Protein AF-A0A177CCZ7-F1 (afdb_monomer)

pLDDT: mean 74.18, std 16.53, range [30.48, 95.88]

Radius of gyration: 24.03 Å; Cα contacts (8 Å, |Δi|>4): 184; chains: 1; bounding box: 78×67×52 Å

Solvent-accessible surface area (backbone atoms only — not comparable to full-atom values): 12679 Å² total; per-residue (Å²): 135,91,79,84,82,78,83,80,80,79,78,76,79,78,80,75,78,74,76,76,76,77,72,84,75,78,71,94,62,56,56,65,58,51,26,52,54,52,40,55,50,50,57,51,44,33,72,73,88,42,62,58,89,33,55,45,74,49,54,99,88,27,51,64,73,86,43,41,53,66,69,59,53,76,76,48,54,72,68,55,50,56,32,62,24,40,42,56,35,56,58,80,53,92,86,62,43,59,81,47,94,98,37,66,69,73,40,59,67,40,62,74,65,70,72,44,78,29,66,50,82,40,87,75,31,55,67,45,72,52,79,84,53,75,88,68,91,68,87,71,52,69,67,63,61,67,68,54,86,60,59,71,81,42,61,62,51,53,42,40,54,52,49,49,38,40,77,31,28,46,80,77,68,48,42,56,75,61,37,44,48,56,50,49,57,56,46,67,77,39,54,90,78,30,59,68,82,56,63,46,89,128

Secondary structure (DSSP, 8-state):
---------------------------SS-HHHHHHHHHHHHHHHTTTTS-GGGEEPPPTT-S-GGGS-HHHHTTS-HHHHHHHHT--EE---TT--EEETTEE---TT-HHHHHS--EE--TTB--EE-TT-----SPPPHHHHHT--SPS--HHHHHHHHHHHHHTTTTTS--HHHHHHHHHHHHHTTTTTS--PPBP--

Structure (mmCIF, N/CA/C/O backbone):
data_AF-A0A177CCZ7-F1
#
_entry.id   AF-A0A177CCZ7-F1
#
loop_
_atom_site.group_PDB
_atom_site.id
_atom_site.type_symbol
_atom_site.label_atom_id
_atom_site.label_alt_id
_atom_site.label_comp_id
_atom_site.label_asym_id
_atom_site.label_entity_id
_atom_site.label_seq_id
_atom_site.pdbx_PDB_ins_code
_atom_site.Cartn_x
_atom_site.Cartn_y
_atom_site.Cartn_z
_atom_site.occupancy
_atom_site.B_iso_or_equiv
_atom_site.auth_seq_id
_atom_site.auth_comp_id
_atom_site.auth_asym_id
_atom_site.auth_atom_id
_atom_site.pdbx_PDB_model_num
ATOM 1 N N . MET A 1 1 ? 54.748 50.731 -14.294 1.00 35.12 1 MET A N 1
ATOM 2 C CA . MET A 1 1 ? 54.438 49.513 -15.066 1.00 35.12 1 MET A CA 1
ATOM 3 C C . MET A 1 1 ? 53.662 48.612 -14.141 1.00 35.12 1 MET A C 1
ATOM 5 O O . MET A 1 1 ? 54.133 48.300 -13.059 1.00 35.12 1 MET A O 1
ATOM 9 N N . THR A 1 2 ? 52.420 48.396 -14.532 1.00 37.34 2 THR A N 1
ATOM 10 C CA . THR A 1 2 ? 51.349 47.669 -13.861 1.00 37.34 2 THR A CA 1
ATOM 11 C C . THR A 1 2 ? 51.688 46.193 -13.712 1.00 37.34 2 THR A C 1
ATOM 13 O O . THR A 1 2 ? 51.996 45.564 -14.717 1.00 37.34 2 THR A O 1
ATOM 16 N N . ASN A 1 3 ? 51.554 45.650 -12.506 1.00 30.48 3 ASN A N 1
ATOM 17 C CA . ASN A 1 3 ? 51.150 44.263 -12.318 1.00 30.48 3 ASN A CA 1
ATOM 18 C C . ASN A 1 3 ? 50.092 44.248 -11.215 1.00 30.48 3 ASN A C 1
ATOM 20 O O . ASN A 1 3 ? 50.334 44.676 -10.092 1.00 30.48 3 ASN A O 1
ATOM 24 N N . SER A 1 4 ? 48.895 43.870 -11.646 1.00 40.25 4 SER A N 1
ATOM 25 C CA . SER A 1 4 ? 47.686 43.652 -10.869 1.00 40.25 4 SER A CA 1
ATOM 26 C C . SER A 1 4 ? 47.835 42.312 -10.158 1.00 40.25 4 SER A C 1
ATOM 28 O O . SER A 1 4 ? 47.769 41.279 -10.820 1.00 40.25 4 SER A O 1
ATOM 30 N N . GLU A 1 5 ? 48.061 42.319 -8.848 1.00 42.50 5 GLU A N 1
ATOM 31 C CA . GLU A 1 5 ? 47.880 41.130 -8.015 1.00 42.50 5 GLU A CA 1
ATOM 32 C C . GLU A 1 5 ? 46.378 40.980 -7.757 1.00 42.50 5 GLU A C 1
ATOM 34 O O . GLU A 1 5 ? 45.732 41.867 -7.203 1.00 42.50 5 GLU A O 1
ATOM 39 N N . LEU A 1 6 ? 45.817 39.897 -8.291 1.00 40.34 6 LEU A N 1
ATOM 40 C CA . LEU A 1 6 ? 44.449 39.463 -8.056 1.00 40.34 6 LEU A CA 1
ATOM 41 C C . LEU A 1 6 ? 44.380 38.914 -6.627 1.00 40.34 6 LEU A C 1
ATOM 43 O O . LEU A 1 6 ? 45.081 37.957 -6.306 1.00 40.34 6 LEU A O 1
ATOM 47 N N . GLU A 1 7 ? 43.564 39.539 -5.783 1.00 41.31 7 GLU A N 1
ATOM 48 C CA . GLU A 1 7 ? 43.145 38.975 -4.502 1.00 41.31 7 GLU A CA 1
ATOM 49 C C . GLU A 1 7 ? 42.305 37.720 -4.783 1.00 41.31 7 GLU A C 1
ATOM 51 O O . GLU A 1 7 ? 41.206 37.800 -5.333 1.00 41.31 7 GLU A O 1
ATOM 56 N N . GLU A 1 8 ? 42.842 36.547 -4.446 1.00 42.25 8 GLU A N 1
ATOM 57 C CA . GLU A 1 8 ? 42.061 35.317 -4.338 1.00 42.25 8 GLU A CA 1
ATOM 58 C C . GLU A 1 8 ? 41.303 35.364 -3.006 1.00 42.25 8 GLU A C 1
ATOM 60 O O . GLU A 1 8 ? 41.837 35.038 -1.945 1.00 42.25 8 GLU A O 1
ATOM 65 N N . ASP A 1 9 ? 40.057 35.836 -3.070 1.00 40.69 9 ASP A N 1
ATOM 66 C CA . ASP A 1 9 ? 39.077 35.750 -1.991 1.00 40.69 9 ASP A CA 1
ATOM 67 C C . ASP A 1 9 ? 38.717 34.278 -1.769 1.00 40.69 9 ASP A C 1
ATOM 69 O O . ASP A 1 9 ? 37.881 33.682 -2.455 1.00 40.69 9 ASP A O 1
ATOM 73 N N . GLN A 1 10 ? 39.435 33.649 -0.845 1.00 36.16 10 GLN A N 1
ATOM 74 C CA . GLN A 1 10 ? 39.182 32.287 -0.415 1.00 36.16 10 GLN A CA 1
ATOM 75 C C . GLN A 1 10 ? 38.006 32.317 0.564 1.00 36.16 10 GLN A C 1
ATOM 77 O O . GLN A 1 10 ? 38.180 32.270 1.782 1.00 36.16 10 GLN A O 1
ATOM 82 N N . GLY A 1 11 ? 36.802 32.443 -0.001 1.00 35.41 11 GLY A N 1
ATOM 83 C CA . GLY A 1 11 ? 35.534 32.321 0.704 1.00 35.41 11 GLY A CA 1
ATOM 84 C C . GLY A 1 11 ? 35.456 30.970 1.406 1.00 35.41 11 GLY A C 1
ATOM 85 O O . GLY A 1 11 ? 35.165 29.941 0.797 1.00 35.41 11 GLY A O 1
ATOM 86 N N . ARG A 1 12 ? 35.775 30.981 2.698 1.00 40.53 12 ARG A N 1
ATOM 87 C CA . ARG A 1 12 ? 35.540 29.898 3.6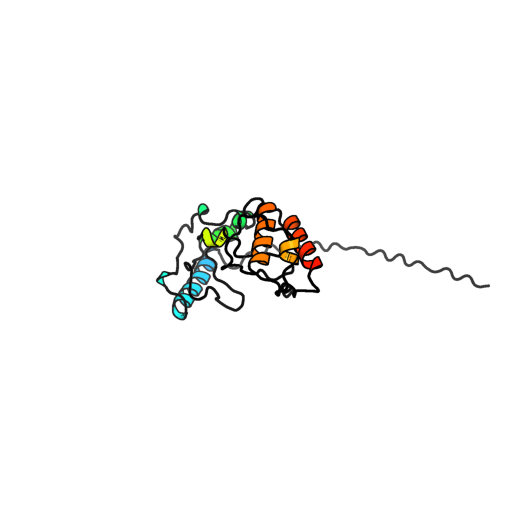42 1.00 40.53 12 ARG A CA 1
ATOM 88 C C . ARG A 1 12 ? 34.032 29.821 3.852 1.00 40.53 12 ARG A C 1
ATOM 90 O O . ARG A 1 12 ? 33.478 30.610 4.607 1.00 40.53 12 ARG A O 1
ATOM 97 N N . TYR A 1 13 ? 33.374 28.930 3.120 1.00 38.16 13 TYR A N 1
ATOM 98 C CA . TYR A 1 13 ? 32.014 28.522 3.442 1.00 38.16 13 TYR A CA 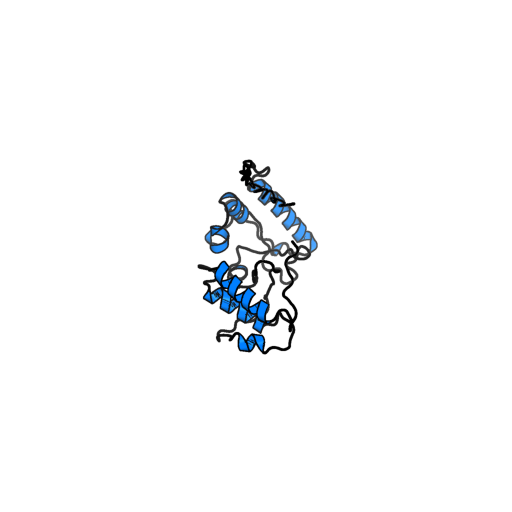1
ATOM 99 C C . TYR A 1 13 ? 32.105 27.748 4.757 1.00 38.16 13 TYR A C 1
ATOM 101 O O . TYR A 1 13 ? 32.528 26.595 4.781 1.00 38.16 13 TYR A O 1
ATOM 109 N N . ASP A 1 14 ? 31.838 28.439 5.862 1.00 41.53 14 ASP A N 1
ATOM 110 C CA . ASP A 1 14 ? 31.517 27.786 7.121 1.00 41.53 14 ASP A CA 1
ATOM 111 C C . ASP A 1 14 ? 30.157 27.099 6.888 1.00 41.53 14 ASP A C 1
ATOM 113 O O . ASP A 1 14 ? 29.112 27.745 6.862 1.00 41.53 14 ASP A O 1
ATOM 117 N N . GLU A 1 15 ? 30.196 25.798 6.583 1.00 45.59 15 GLU A N 1
ATOM 118 C CA . GLU A 1 15 ? 29.041 24.903 6.660 1.00 45.59 15 GLU A CA 1
ATOM 119 C C . GLU A 1 15 ? 28.670 24.800 8.142 1.00 45.59 15 GLU A C 1
ATOM 121 O O . GLU A 1 15 ? 29.160 23.942 8.876 1.00 45.59 15 GLU A O 1
ATOM 126 N N . GLU A 1 16 ? 27.869 25.753 8.613 1.00 46.38 16 GLU A N 1
ATOM 127 C CA . GLU A 1 16 ? 27.084 25.570 9.825 1.00 46.38 16 GLU A CA 1
ATOM 128 C C . GLU A 1 16 ? 26.073 24.461 9.504 1.00 46.38 16 GLU A C 1
ATOM 130 O O . GLU A 1 16 ? 25.028 24.700 8.904 1.00 46.38 16 GLU A O 1
ATOM 135 N N . GLU A 1 17 ? 26.443 23.215 9.821 1.00 51.16 17 GLU A N 1
ATOM 136 C CA . GLU A 1 17 ? 25.485 22.134 10.032 1.00 51.16 17 GLU A CA 1
ATOM 137 C C . GLU A 1 17 ? 24.556 22.609 11.157 1.00 51.16 17 GLU A C 1
ATOM 139 O O . GLU A 1 17 ? 24.863 22.481 12.342 1.00 51.16 17 GLU A O 1
ATOM 144 N N . GLU A 1 18 ? 23.451 23.253 10.777 1.00 50.28 18 GLU A N 1
ATOM 145 C CA . GLU A 1 18 ? 22.303 23.436 11.651 1.00 50.28 18 GLU A CA 1
ATOM 146 C C . GLU A 1 18 ? 21.839 22.026 12.030 1.00 50.28 18 GLU A C 1
ATOM 148 O O . GLU A 1 18 ? 21.173 21.337 11.259 1.00 50.28 18 GLU A O 1
ATOM 153 N N . GLU A 1 19 ? 22.274 21.554 13.200 1.00 53.28 19 GLU A N 1
ATOM 154 C CA . GLU A 1 19 ? 21.653 20.424 13.877 1.00 53.28 19 GLU A CA 1
ATOM 155 C C . GLU A 1 19 ? 20.185 20.817 14.085 1.00 53.28 19 GLU A C 1
ATOM 157 O O . GLU A 1 19 ? 19.856 21.558 15.012 1.00 53.28 19 GLU A O 1
ATOM 162 N N . GLU A 1 20 ? 19.308 20.396 13.168 1.00 54.25 20 GLU A N 1
ATOM 163 C CA . GLU A 1 20 ? 17.864 20.485 13.345 1.00 54.25 20 GLU A CA 1
ATOM 164 C C . GLU A 1 20 ? 17.537 19.729 14.638 1.00 54.25 20 GLU A C 1
ATOM 166 O O . GLU A 1 20 ? 17.523 18.496 14.673 1.00 54.25 20 GLU A O 1
ATOM 171 N N . GLU A 1 21 ? 17.349 20.466 15.736 1.00 53.31 21 GLU A N 1
ATOM 172 C CA . GLU A 1 21 ? 16.805 19.925 16.973 1.00 53.31 21 GLU A CA 1
ATOM 173 C C . GLU A 1 21 ? 15.443 19.314 16.617 1.00 53.31 21 GLU A C 1
ATOM 175 O O . GLU A 1 21 ? 14.464 20.033 16.415 1.00 53.31 21 GLU A O 1
ATOM 180 N N . GLU A 1 22 ? 15.386 17.984 16.478 1.00 57.22 22 GLU A N 1
ATOM 181 C CA . GLU A 1 22 ? 14.136 17.238 16.347 1.00 57.22 22 GLU A CA 1
ATOM 182 C C . GLU A 1 22 ? 13.305 17.516 17.608 1.00 57.22 22 GLU A C 1
ATOM 184 O O . GLU A 1 22 ? 13.452 16.842 18.631 1.00 57.22 22 GLU A O 1
ATOM 189 N N . GLU A 1 23 ? 12.461 18.552 17.566 1.00 59.03 23 GLU A N 1
ATOM 190 C CA . GLU A 1 23 ? 11.499 18.831 18.624 1.00 59.03 23 GLU A CA 1
ATOM 191 C C . GLU A 1 23 ? 10.693 17.550 18.867 1.00 59.03 23 GLU A C 1
ATOM 193 O O . GLU A 1 23 ? 10.023 17.032 17.969 1.00 59.03 23 GLU A O 1
ATOM 198 N N . GLU A 1 24 ? 10.785 17.012 20.085 1.00 57.00 24 GLU A N 1
ATOM 199 C CA . GLU A 1 24 ? 10.127 15.773 20.491 1.00 57.00 24 GLU A CA 1
ATOM 200 C C . GLU A 1 24 ? 8.600 15.993 20.487 1.00 57.00 24 GLU A C 1
ATOM 202 O O . GLU A 1 24 ? 7.985 16.365 21.487 1.00 57.00 24 GLU A O 1
ATOM 207 N N . TYR A 1 25 ? 7.978 15.843 19.313 1.00 67.88 25 TYR A N 1
ATOM 208 C CA . TYR A 1 25 ? 6.563 16.124 19.100 1.00 67.88 25 TYR A CA 1
ATOM 209 C C . TYR A 1 25 ? 5.703 15.075 19.806 1.00 67.88 25 TYR A C 1
ATOM 211 O O . TYR A 1 25 ? 5.546 13.940 19.340 1.00 67.88 25 TYR A O 1
ATOM 219 N N . GLU A 1 26 ? 5.102 15.459 20.931 1.00 74.44 26 GLU A N 1
ATOM 220 C CA . GLU A 1 26 ? 4.123 14.623 21.614 1.00 74.44 26 GLU A CA 1
ATOM 221 C C . GLU A 1 26 ? 2.812 14.600 20.800 1.00 74.44 26 GLU A C 1
ATOM 223 O O . GLU A 1 26 ? 2.173 15.643 20.614 1.00 74.44 26 GLU A O 1
ATOM 228 N N . PRO A 1 27 ? 2.367 13.440 20.276 1.00 80.19 27 PRO A N 1
ATOM 229 C CA . PRO A 1 27 ? 1.262 13.441 19.326 1.00 80.19 27 PRO A CA 1
ATOM 230 C C . PRO A 1 27 ? -0.063 13.741 20.025 1.00 80.19 27 PRO A C 1
ATOM 232 O O . PRO A 1 27 ? -0.428 13.055 20.981 1.00 80.19 27 PRO A O 1
ATOM 235 N N . SER A 1 28 ? -0.826 14.696 19.489 1.00 89.00 28 SER A N 1
ATOM 236 C CA . SER A 1 28 ? -2.057 15.219 20.106 1.00 89.00 28 SER A CA 1
ATOM 237 C C . SER A 1 28 ? -3.194 14.205 20.277 1.00 89.00 28 SER A C 1
ATOM 239 O O . SER A 1 28 ? -4.133 14.473 21.019 1.00 89.00 28 SER A O 1
ATOM 241 N N . TYR A 1 29 ? -3.125 13.059 19.594 1.00 90.12 29 TYR A N 1
ATOM 242 C CA . TYR A 1 29 ? -4.137 12.006 19.654 1.00 90.12 29 TYR A CA 1
ATOM 243 C C . TYR A 1 29 ? -3.521 10.675 20.048 1.00 90.12 29 TYR A C 1
ATOM 245 O O . TYR A 1 29 ? -2.532 10.234 19.453 1.00 90.12 29 TYR A O 1
ATOM 253 N N . SER A 1 30 ? -4.146 9.983 20.994 1.00 93.38 30 SER A N 1
ATOM 254 C CA . SER A 1 30 ? -3.842 8.586 21.293 1.00 93.38 30 SER A CA 1
ATOM 255 C C . SER A 1 30 ? -4.188 7.674 20.111 1.00 93.38 30 SER A C 1
ATOM 257 O O . SER A 1 30 ? -4.993 8.006 19.242 1.00 93.38 30 SER A O 1
ATOM 259 N N . VAL A 1 31 ? -3.602 6.474 20.091 1.00 93.94 31 VAL A N 1
ATOM 260 C CA . VAL A 1 31 ? -3.918 5.460 19.070 1.00 93.94 31 VAL A CA 1
ATOM 261 C C . VAL A 1 31 ? -5.412 5.128 19.048 1.00 93.94 31 VAL A C 1
ATOM 263 O O . VAL A 1 31 ? -6.000 4.987 17.980 1.00 93.94 31 VAL A O 1
ATOM 266 N N . LYS A 1 32 ? -6.031 5.052 20.229 1.00 93.38 32 LYS A N 1
ATOM 267 C CA . LYS A 1 32 ? -7.455 4.764 20.368 1.00 93.38 32 LYS A CA 1
ATOM 268 C C . LYS A 1 32 ? -8.320 5.868 19.758 1.00 93.38 32 LYS A C 1
ATOM 270 O O . LYS A 1 32 ? -9.231 5.561 19.001 1.00 93.38 32 LYS A O 1
ATOM 275 N N . GLU A 1 33 ? -8.018 7.132 20.052 1.00 95.06 33 GLU A N 1
ATOM 276 C CA . GLU A 1 33 ? -8.760 8.267 19.486 1.00 95.06 33 GLU A CA 1
ATOM 277 C C . GLU A 1 33 ? -8.631 8.307 17.961 1.00 95.06 33 GLU A C 1
ATOM 279 O O . GLU A 1 33 ? -9.627 8.484 17.266 1.00 95.06 33 GLU A O 1
ATOM 284 N N . LEU A 1 34 ? -7.430 8.067 17.424 1.00 95.12 34 LEU A N 1
ATOM 285 C CA . LEU A 1 34 ? -7.224 7.976 15.976 1.00 95.12 34 LEU A CA 1
ATOM 286 C C . LEU A 1 34 ? -8.041 6.836 15.353 1.00 95.12 34 LEU A C 1
ATOM 288 O O . LEU A 1 34 ? -8.692 7.041 14.330 1.00 95.12 34 LEU A O 1
ATOM 292 N N . ALA A 1 35 ? -8.043 5.655 15.973 1.00 94.69 35 ALA A N 1
ATOM 293 C CA . ALA A 1 35 ? -8.830 4.516 15.511 1.00 94.69 35 ALA A CA 1
ATOM 294 C C . ALA A 1 35 ? -10.339 4.817 15.514 1.00 94.69 35 ALA A C 1
ATOM 296 O O . ALA A 1 35 ? -11.032 4.491 14.551 1.00 94.69 35 ALA A O 1
ATOM 297 N N . GLU A 1 36 ? -10.847 5.483 16.553 1.00 95.44 36 GLU A N 1
ATOM 298 C CA . GLU A 1 36 ? -12.251 5.900 16.649 1.00 95.44 36 GLU A CA 1
ATOM 299 C C . GLU A 1 36 ? -12.620 6.922 15.564 1.00 95.44 36 GLU A C 1
ATOM 301 O O . GLU A 1 36 ? -13.633 6.749 14.884 1.00 95.44 36 GLU A O 1
ATOM 306 N N . ILE A 1 37 ? -11.771 7.931 15.337 1.00 95.88 37 ILE A N 1
ATOM 307 C CA . ILE A 1 37 ? -11.964 8.943 14.286 1.00 95.88 37 ILE A CA 1
ATOM 308 C C . ILE A 1 37 ? -12.030 8.282 12.904 1.00 95.88 37 ILE A C 1
ATOM 310 O O . ILE A 1 37 ? -12.951 8.549 12.126 1.00 95.88 37 ILE A O 1
ATOM 314 N N . VAL A 1 38 ? -11.076 7.399 12.592 1.00 93.88 38 VAL A N 1
ATOM 315 C CA . VAL A 1 38 ? -11.045 6.703 11.297 1.00 93.88 38 VAL A CA 1
ATOM 316 C C . VAL A 1 38 ? -12.242 5.762 11.155 1.00 93.88 38 VAL A C 1
ATOM 318 O O . VAL A 1 38 ? -12.850 5.698 10.087 1.00 93.88 38 VAL A O 1
ATOM 321 N N . LEU A 1 39 ? -12.646 5.078 12.226 1.00 94.56 39 LEU A N 1
ATOM 322 C CA . LEU A 1 39 ? -13.825 4.217 12.216 1.00 94.56 39 LEU A CA 1
ATOM 323 C C . LEU A 1 39 ? -15.116 4.984 11.955 1.00 94.56 39 LEU A C 1
ATOM 325 O O . LEU A 1 39 ? -15.953 4.517 11.179 1.00 94.56 39 LEU A O 1
ATOM 329 N N . ASP A 1 40 ? -15.295 6.149 12.562 1.00 95.75 40 ASP A N 1
ATOM 330 C CA . ASP A 1 40 ? -16.474 6.969 12.310 1.00 95.75 40 ASP A CA 1
ATOM 331 C C . ASP A 1 40 ? -16.499 7.500 10.873 1.00 95.75 40 ASP A C 1
ATOM 333 O O . ASP A 1 40 ? -17.556 7.490 10.234 1.00 95.75 40 ASP A O 1
ATOM 337 N N . PHE A 1 41 ? -15.336 7.831 10.308 1.00 92.81 41 PHE A N 1
ATOM 338 C CA . PHE A 1 41 ? -15.218 8.149 8.888 1.00 92.81 41 PHE A CA 1
ATOM 339 C C . PHE A 1 41 ? -15.592 6.960 7.986 1.00 92.81 41 PHE A C 1
ATOM 341 O O . PHE A 1 41 ? -16.390 7.115 7.064 1.00 92.81 41 PHE A O 1
ATOM 348 N N . TYR A 1 42 ? -15.107 5.748 8.265 1.00 91.19 42 TYR A N 1
ATOM 349 C CA . TYR A 1 42 ? -15.429 4.560 7.460 1.00 91.19 42 TYR A CA 1
ATOM 350 C C . TYR A 1 42 ? -16.908 4.169 7.570 1.00 91.19 42 TYR A C 1
ATOM 352 O O . TYR A 1 42 ? -17.534 3.804 6.575 1.00 91.19 42 TYR A O 1
ATOM 360 N N . LYS A 1 43 ? -17.518 4.310 8.753 1.00 92.62 43 LYS A N 1
ATOM 361 C CA . LYS A 1 43 ? -18.971 4.149 8.915 1.00 92.62 43 LYS A CA 1
ATOM 362 C C . LYS A 1 43 ? -19.740 5.158 8.071 1.00 92.62 43 LYS A C 1
ATOM 364 O O . LYS A 1 43 ? -20.765 4.792 7.506 1.00 92.62 43 LYS A O 1
ATOM 369 N N . PHE A 1 44 ? -19.267 6.402 7.984 1.00 91.81 44 PHE A N 1
ATOM 370 C CA . PHE A 1 44 ? -19.856 7.405 7.103 1.00 91.81 44 PHE A CA 1
ATOM 371 C C . PHE A 1 44 ? -19.722 7.001 5.627 1.00 91.81 44 PHE A C 1
ATOM 373 O O . PHE A 1 44 ? -20.710 7.047 4.897 1.00 91.81 44 PHE A O 1
ATOM 380 N N . LEU A 1 45 ? -18.560 6.505 5.196 1.00 87.62 45 LEU A N 1
ATOM 381 C CA . LEU A 1 45 ? -18.358 5.990 3.835 1.00 87.62 45 LEU A CA 1
ATOM 382 C C . LEU A 1 45 ? -19.299 4.827 3.485 1.00 87.62 45 LEU A C 1
ATOM 384 O O . LEU A 1 45 ? -19.839 4.791 2.377 1.00 87.62 45 LEU A O 1
ATOM 388 N N . ALA A 1 46 ? -19.586 3.947 4.448 1.00 88.94 46 ALA A N 1
ATOM 389 C CA . ALA A 1 46 ? -20.578 2.874 4.315 1.00 88.94 46 ALA A CA 1
ATOM 390 C C . ALA A 1 46 ? -22.034 3.371 4.165 1.00 88.94 46 ALA A C 1
ATOM 392 O O . ALA A 1 46 ? -22.944 2.571 3.960 1.00 88.94 46 ALA A O 1
ATOM 393 N N . THR A 1 47 ? -22.290 4.679 4.298 1.00 89.12 47 THR A N 1
ATOM 394 C CA . THR A 1 47 ? -23.603 5.284 4.002 1.00 89.12 47 THR A CA 1
ATOM 395 C C . THR A 1 47 ? -23.695 5.896 2.606 1.00 89.12 47 THR A C 1
ATOM 397 O O . THR A 1 47 ? -24.797 6.227 2.172 1.00 89.12 47 THR A O 1
ATOM 400 N N . LEU A 1 48 ? -22.564 6.056 1.909 1.00 84.19 48 LEU A N 1
ATOM 401 C CA . LEU A 1 48 ? -22.493 6.715 0.606 1.00 84.19 48 LEU A CA 1
ATOM 402 C C . LEU A 1 48 ? -22.381 5.700 -0.532 1.00 84.19 48 LEU A C 1
ATOM 404 O O . LEU A 1 48 ? -23.349 5.471 -1.254 1.00 84.19 48 LEU A O 1
ATOM 408 N N . HIS A 1 49 ? -21.196 5.113 -0.706 1.00 78.19 49 HIS A N 1
ATOM 409 C CA . HIS A 1 49 ? -20.870 4.292 -1.877 1.00 78.19 49 HIS A CA 1
ATOM 410 C C . HIS A 1 49 ? -20.210 2.951 -1.552 1.00 78.19 49 HIS A C 1
ATOM 412 O O . HIS A 1 49 ? -19.911 2.197 -2.476 1.00 78.19 49 HIS A O 1
ATOM 418 N N . TYR A 1 50 ? -20.044 2.622 -0.270 1.00 82.81 50 TYR A N 1
ATOM 419 C CA . TYR A 1 50 ? -19.560 1.314 0.174 1.00 82.81 50 TYR A CA 1
ATOM 420 C C . TYR A 1 50 ? -20.662 0.520 0.867 1.00 82.81 50 TYR A C 1
ATOM 422 O O . TYR A 1 50 ? -21.519 1.098 1.539 1.00 82.81 50 TYR A O 1
ATOM 430 N N . ASP A 1 51 ? -20.633 -0.808 0.726 1.00 84.75 51 ASP A N 1
ATOM 431 C CA . ASP A 1 51 ? -21.536 -1.667 1.484 1.00 84.75 51 ASP A CA 1
ATOM 432 C C . ASP A 1 51 ? -21.059 -1.759 2.935 1.00 84.75 51 ASP A C 1
ATOM 434 O O . ASP A 1 51 ? -19.880 -1.958 3.235 1.00 84.75 51 ASP A O 1
ATOM 438 N N . ARG A 1 52 ? -22.001 -1.639 3.864 1.00 88.06 52 ARG A N 1
ATOM 439 C CA . ARG A 1 52 ? -21.736 -1.820 5.285 1.00 88.06 52 ARG A CA 1
ATOM 440 C C . ARG A 1 52 ? -21.323 -3.255 5.609 1.00 88.06 52 ARG A C 1
ATOM 442 O O . ARG A 1 52 ? -20.622 -3.442 6.598 1.00 88.06 52 ARG A O 1
ATOM 449 N N . SER A 1 53 ? -21.750 -4.247 4.820 1.00 88.38 53 SER A N 1
ATOM 450 C CA . SER A 1 53 ? -21.314 -5.640 4.993 1.00 88.38 53 SER A CA 1
ATOM 451 C C . SER A 1 53 ? -19.826 -5.836 4.738 1.00 88.38 53 SER A C 1
ATOM 453 O O . SER A 1 53 ? -19.249 -6.782 5.266 1.00 88.38 53 SER A O 1
ATOM 455 N N . ASP A 1 54 ? -19.226 -4.945 3.951 1.00 87.06 54 ASP A N 1
ATOM 456 C CA . ASP A 1 54 ? -17.822 -5.027 3.569 1.00 87.06 54 ASP A CA 1
ATOM 457 C C . ASP A 1 54 ? -16.923 -4.335 4.603 1.00 87.06 54 ASP A C 1
ATOM 459 O O . ASP A 1 54 ? -15.711 -4.506 4.558 1.00 87.06 54 ASP A O 1
ATOM 463 N N . LEU A 1 55 ? -17.486 -3.581 5.558 1.00 90.69 55 LEU A N 1
ATOM 464 C CA . LEU A 1 55 ? -16.727 -2.912 6.615 1.00 90.69 55 LEU A CA 1
ATOM 465 C C . LEU A 1 55 ? -16.330 -3.896 7.725 1.00 90.69 55 LEU A C 1
ATOM 467 O O . LEU A 1 55 ? -17.141 -4.274 8.574 1.00 90.69 55 LEU A O 1
ATOM 471 N N . HIS A 1 56 ? -15.048 -4.233 7.772 1.00 90.75 56 HIS A N 1
ATOM 472 C CA . HIS A 1 56 ? -14.434 -5.021 8.829 1.00 90.75 56 HIS A CA 1
ATOM 473 C C . HIS A 1 56 ? -13.954 -4.121 9.967 1.00 90.75 56 HIS A C 1
ATOM 475 O O . HIS A 1 56 ? -13.091 -3.260 9.798 1.00 90.75 56 HIS A O 1
ATOM 481 N N . ILE A 1 57 ? -14.517 -4.347 11.153 1.00 92.69 57 ILE A N 1
ATOM 482 C CA . ILE A 1 57 ? -14.154 -3.643 12.384 1.00 92.69 57 ILE A CA 1
ATOM 483 C C . ILE A 1 57 ? -13.165 -4.517 13.170 1.00 92.69 57 ILE A C 1
ATOM 485 O O . ILE A 1 57 ? -13.438 -5.712 13.332 1.00 92.69 57 ILE A O 1
ATOM 489 N N . PRO A 1 58 ? -12.047 -3.955 13.666 1.00 93.12 58 PRO A N 1
ATOM 490 C CA . PRO A 1 58 ? -11.073 -4.707 14.448 1.00 93.12 58 PRO A CA 1
ATOM 491 C C . PRO A 1 58 ? -11.660 -5.222 15.773 1.00 93.12 58 PRO A C 1
ATOM 493 O O . PRO A 1 58 ? -12.539 -4.579 16.358 1.00 93.12 58 PRO A O 1
ATOM 496 N N . PRO A 1 59 ? -11.152 -6.354 16.293 1.00 92.94 59 PRO A N 1
ATOM 497 C CA . PRO A 1 59 ? -11.380 -6.763 17.677 1.00 92.94 59 PRO A CA 1
ATOM 498 C C . PRO A 1 59 ? -10.879 -5.703 18.680 1.00 92.94 59 PRO A C 1
ATOM 500 O O . PRO A 1 59 ? -10.013 -4.904 18.324 1.00 92.94 59 PRO A O 1
ATOM 503 N N . PRO A 1 60 ? -11.338 -5.711 19.947 1.00 90.50 60 PRO A N 1
ATOM 504 C CA . PRO A 1 6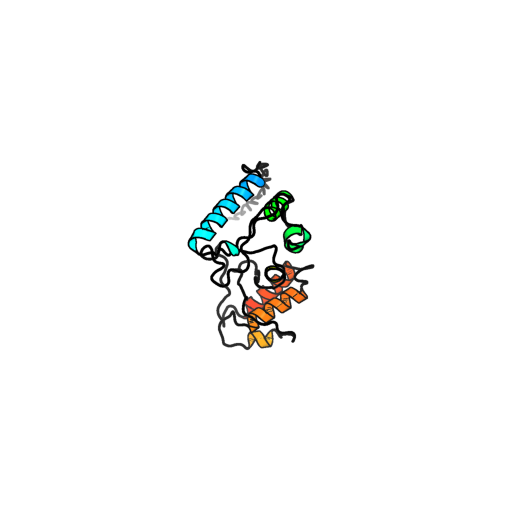0 ? -10.845 -4.790 20.981 1.00 90.50 60 PRO A CA 1
ATOM 505 C C . PRO A 1 60 ? -9.326 -4.844 21.196 1.00 90.50 60 PRO A C 1
ATOM 507 O O . PRO A 1 60 ? -8.705 -3.836 21.520 1.00 90.50 60 PRO A O 1
ATOM 510 N N . GLU A 1 61 ? -8.725 -6.018 21.009 1.00 91.38 61 GLU A N 1
ATOM 511 C CA . GLU A 1 61 ? -7.282 -6.250 21.100 1.00 91.38 61 GLU A CA 1
ATOM 512 C C . GLU A 1 61 ? -6.529 -5.890 19.806 1.00 91.38 61 GLU A C 1
ATOM 514 O O . GLU A 1 61 ? -5.300 -5.994 19.765 1.00 91.38 61 GLU A O 1
ATOM 519 N N . GLY A 1 62 ? -7.249 -5.465 18.766 1.00 92.50 62 GLY A N 1
ATOM 520 C CA . GLY A 1 62 ? -6.747 -5.206 17.423 1.00 92.50 62 GLY A CA 1
ATOM 521 C C . GLY A 1 62 ? -6.575 -6.475 16.585 1.00 92.50 62 GLY A C 1
ATOM 522 O O . GLY A 1 62 ? -6.699 -7.604 17.066 1.00 92.50 62 GLY A O 1
ATOM 523 N N . TRP A 1 63 ? -6.265 -6.294 15.303 1.00 92.62 63 TRP A N 1
ATOM 524 C CA . TRP A 1 63 ? -5.928 -7.393 14.402 1.00 92.62 63 TRP A CA 1
ATOM 525 C C . TRP A 1 63 ? -4.664 -8.145 14.871 1.00 92.62 63 TRP A C 1
ATOM 527 O O . TRP A 1 63 ? -3.754 -7.533 15.459 1.00 92.62 63 TRP A O 1
ATOM 537 N N . PRO A 1 64 ? -4.575 -9.467 14.621 1.00 91.56 64 PRO A N 1
ATOM 538 C CA . PRO A 1 64 ? -3.345 -10.226 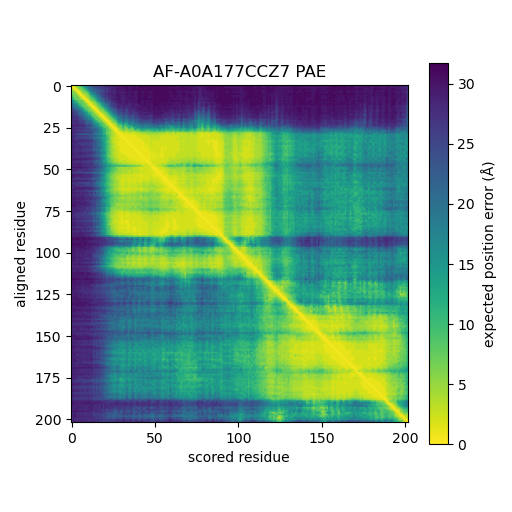14.833 1.00 91.56 64 PRO A CA 1
ATOM 539 C C . PRO A 1 64 ? -2.195 -9.650 13.997 1.00 91.56 64 PRO A C 1
ATOM 541 O O . PRO A 1 64 ? -2.397 -9.233 12.855 1.00 91.56 64 PRO A O 1
ATOM 544 N N . LEU A 1 65 ? -0.978 -9.636 14.549 1.00 86.75 65 LEU A N 1
ATOM 545 C CA . LEU A 1 65 ? 0.204 -9.130 13.835 1.00 86.75 65 LEU A CA 1
ATOM 546 C C . LEU A 1 65 ? 0.532 -9.975 12.600 1.00 86.75 65 LEU A C 1
ATOM 548 O O . LEU A 1 65 ? 1.128 -9.473 11.654 1.00 86.75 65 LEU A O 1
ATOM 552 N N . GLU A 1 66 ? 0.133 -11.244 12.607 1.00 85.44 66 GLU A N 1
ATOM 553 C CA . GLU A 1 66 ? 0.325 -12.196 11.518 1.00 85.44 66 GLU A CA 1
ATOM 554 C C . GLU A 1 66 ? -0.495 -11.848 10.275 1.00 85.44 66 GLU A C 1
ATOM 556 O O . GLU A 1 66 ? -0.128 -12.269 9.182 1.00 85.44 66 GLU A O 1
ATOM 561 N N . CYS A 1 67 ? -1.589 -11.097 10.434 1.00 82.31 67 CYS A N 1
ATOM 562 C CA . CYS A 1 67 ? -2.417 -10.645 9.319 1.00 82.31 67 CYS A CA 1
ATOM 563 C C . CYS A 1 67 ? -1.819 -9.431 8.602 1.00 82.31 67 CYS A C 1
ATOM 565 O O . CYS A 1 67 ? -2.219 -9.148 7.482 1.00 82.31 67 CYS A O 1
ATOM 567 N N . LEU A 1 68 ? -0.894 -8.705 9.236 1.00 82.31 68 LEU A N 1
ATOM 568 C CA . LEU A 1 68 ? -0.285 -7.510 8.665 1.00 82.31 68 LEU A CA 1
ATOM 569 C C . LEU A 1 68 ? 0.994 -7.870 7.871 1.00 82.31 68 LEU A C 1
ATOM 571 O O . LEU A 1 68 ? 1.773 -8.729 8.300 1.00 82.31 68 LEU A O 1
ATOM 575 N N . PRO A 1 69 ? 1.293 -7.173 6.758 1.00 78.94 69 PRO A N 1
ATOM 576 C CA . PRO A 1 69 ? 2.476 -7.446 5.949 1.00 78.94 69 PRO A CA 1
ATOM 577 C C . PRO A 1 69 ? 3.771 -7.198 6.724 1.00 78.94 69 PRO A C 1
ATOM 579 O O . PRO A 1 69 ? 4.093 -6.062 7.089 1.00 78.94 69 PRO A O 1
ATOM 582 N N . LYS A 1 70 ? 4.584 -8.246 6.898 1.00 80.19 70 LYS A N 1
ATOM 583 C CA . LYS A 1 70 ? 5.863 -8.188 7.635 1.00 80.19 70 LYS A CA 1
ATOM 584 C C . LYS A 1 70 ? 6.787 -7.079 7.131 1.00 80.19 70 LYS A C 1
ATOM 586 O O . LYS A 1 70 ? 7.422 -6.391 7.929 1.00 80.19 70 LYS A O 1
ATOM 591 N N . ASN A 1 71 ? 6.836 -6.877 5.815 1.00 70.94 71 ASN A N 1
ATOM 592 C CA . ASN A 1 71 ? 7.690 -5.869 5.182 1.00 70.94 71 ASN A CA 1
ATOM 593 C C . ASN A 1 71 ? 7.237 -4.435 5.472 1.00 70.94 71 ASN A C 1
ATOM 595 O O . ASN A 1 71 ? 8.083 -3.546 5.595 1.00 70.94 71 ASN A O 1
ATOM 599 N N . VAL A 1 72 ? 5.928 -4.224 5.641 1.00 75.69 72 VAL A N 1
ATOM 600 C CA . VAL A 1 72 ? 5.368 -2.943 6.082 1.00 75.69 72 VAL A CA 1
ATOM 601 C C . VAL A 1 72 ? 5.682 -2.742 7.558 1.00 75.69 72 VAL A C 1
ATOM 603 O O . VAL A 1 72 ? 6.321 -1.750 7.899 1.00 75.69 72 VAL A O 1
ATOM 606 N N . ILE A 1 73 ? 5.332 -3.706 8.417 1.00 82.62 73 ILE A N 1
ATOM 607 C CA . ILE A 1 73 ? 5.534 -3.626 9.875 1.00 82.62 73 ILE A CA 1
ATOM 608 C C . ILE A 1 73 ? 7.000 -3.344 10.220 1.00 82.62 73 ILE A C 1
ATOM 610 O O . ILE A 1 73 ? 7.273 -2.470 11.035 1.00 82.62 73 ILE A O 1
ATOM 614 N N . ARG A 1 74 ? 7.955 -4.025 9.566 1.00 78.94 74 ARG A N 1
ATOM 615 C CA . ARG A 1 74 ? 9.398 -3.886 9.837 1.00 78.94 74 ARG A CA 1
ATOM 616 C C . ARG A 1 74 ? 9.904 -2.441 9.743 1.00 78.94 74 ARG A C 1
ATOM 618 O O . ARG A 1 74 ? 10.884 -2.106 10.397 1.00 78.94 74 ARG A O 1
ATOM 625 N N . LYS A 1 75 ? 9.265 -1.604 8.923 1.00 77.62 75 LYS A N 1
ATOM 626 C CA . LYS A 1 75 ? 9.661 -0.206 8.690 1.00 77.62 75 LYS A CA 1
ATOM 627 C C . LYS A 1 75 ? 8.862 0.803 9.524 1.00 77.62 75 LYS A C 1
ATOM 629 O O . LYS A 1 75 ? 9.079 2.001 9.373 1.00 77.62 75 LYS A O 1
ATOM 634 N N . LYS A 1 76 ? 7.895 0.364 10.336 1.00 84.75 76 LYS A N 1
ATOM 635 C CA . LYS A 1 76 ? 7.008 1.251 11.104 1.00 84.75 76 LYS A CA 1
ATOM 636 C C . LYS A 1 76 ? 7.391 1.283 12.582 1.00 84.75 76 LYS A C 1
ATOM 638 O O . LYS A 1 76 ? 7.890 0.308 13.134 1.00 84.75 76 LYS A O 1
ATOM 643 N N . SER A 1 77 ? 7.115 2.416 13.226 1.00 90.19 77 SER A N 1
ATOM 644 C CA . SER A 1 77 ? 7.241 2.552 14.678 1.00 90.19 77 SER A CA 1
ATOM 645 C C . SER A 1 77 ? 6.201 1.690 15.402 1.00 90.19 77 SER A C 1
ATOM 647 O O . SER A 1 77 ? 5.140 1.381 14.853 1.00 90.19 77 SER A O 1
ATOM 649 N N . SER A 1 78 ? 6.466 1.349 16.666 1.00 90.56 78 SER A N 1
ATOM 650 C CA . SER A 1 78 ? 5.530 0.594 17.514 1.00 90.56 78 SER A CA 1
ATOM 651 C C . SER A 1 78 ? 4.152 1.258 17.604 1.00 90.56 78 SER A C 1
ATOM 653 O O . SER A 1 78 ? 3.136 0.572 17.528 1.00 90.56 78 SER A O 1
ATOM 655 N N . ARG A 1 79 ? 4.107 2.596 17.685 1.00 91.31 79 ARG A N 1
ATOM 656 C CA . ARG A 1 79 ? 2.862 3.378 17.698 1.00 91.31 79 ARG A CA 1
ATOM 657 C C . ARG A 1 79 ? 2.064 3.215 16.406 1.00 91.31 79 ARG A C 1
ATOM 659 O O . ARG A 1 79 ? 0.852 3.032 16.464 1.00 91.31 79 ARG A O 1
ATOM 666 N N . THR A 1 80 ? 2.729 3.273 15.254 1.00 91.12 80 THR A N 1
ATOM 667 C CA . THR A 1 80 ? 2.071 3.103 13.953 1.00 91.12 80 THR A CA 1
ATOM 668 C C . THR A 1 80 ? 1.565 1.679 13.773 1.00 91.12 80 THR A C 1
ATOM 670 O O . THR A 1 80 ? 0.454 1.494 13.290 1.00 91.12 80 THR A O 1
ATOM 673 N N . ILE A 1 81 ? 2.340 0.678 14.198 1.00 92.19 81 ILE A N 1
ATOM 674 C CA . ILE A 1 81 ? 1.911 -0.725 14.166 1.00 92.19 81 ILE A CA 1
ATOM 675 C C . ILE A 1 81 ? 0.665 -0.908 15.033 1.00 92.19 81 ILE A C 1
ATOM 677 O O . ILE A 1 81 ? -0.306 -1.505 14.578 1.00 92.19 81 ILE A O 1
ATOM 681 N N . GLU A 1 82 ? 0.654 -0.352 16.247 1.00 94.00 82 GLU A N 1
ATOM 682 C CA . GLU A 1 82 ? -0.517 -0.426 17.121 1.00 94.00 82 GLU A CA 1
ATOM 683 C C . GLU A 1 82 ? -1.731 0.264 16.491 1.00 94.00 82 GLU A C 1
ATOM 685 O O . GLU A 1 82 ? -2.813 -0.311 16.481 1.00 94.00 82 GLU A O 1
ATOM 690 N N . LEU A 1 83 ? -1.561 1.436 15.870 1.00 93.44 83 LEU A N 1
ATOM 691 C CA . LEU A 1 83 ? -2.644 2.083 15.127 1.00 93.44 83 LEU A CA 1
ATOM 692 C C . LEU A 1 83 ? -3.180 1.193 14.005 1.00 93.44 83 LEU A C 1
ATOM 694 O O . LEU A 1 83 ? -4.386 0.980 13.943 1.00 93.44 83 LEU A O 1
ATOM 698 N N . MET A 1 84 ? -2.308 0.626 13.167 1.00 92.31 84 MET A N 1
ATOM 699 C CA . MET A 1 84 ? -2.701 -0.253 12.057 1.00 92.31 84 MET A CA 1
ATOM 700 C C . MET A 1 84 ? -3.535 -1.459 12.511 1.00 92.31 84 MET A C 1
ATOM 702 O O . MET A 1 84 ? -4.426 -1.891 11.777 1.00 92.31 84 MET A O 1
ATOM 706 N N . ARG A 1 85 ? -3.282 -1.989 13.716 1.00 94.50 85 ARG A N 1
ATOM 707 C CA . ARG A 1 85 ? -4.065 -3.089 14.305 1.00 94.50 85 ARG A CA 1
ATOM 708 C C . ARG A 1 85 ? -5.482 -2.673 14.692 1.00 94.50 85 ARG A C 1
ATOM 710 O O . ARG A 1 85 ? -6.358 -3.530 14.731 1.00 94.50 85 ARG A O 1
ATOM 717 N N . HIS A 1 86 ? -5.715 -1.391 14.953 1.00 95.38 86 HIS A N 1
ATOM 718 C CA . HIS A 1 86 ? -7.020 -0.840 15.336 1.00 95.38 86 HIS A CA 1
ATOM 719 C C . HIS A 1 86 ? -7.708 -0.067 14.205 1.00 95.38 86 HIS A C 1
ATOM 721 O O . HIS A 1 86 ? -8.751 0.546 14.430 1.00 95.38 86 HIS A O 1
ATOM 727 N N . LEU A 1 87 ? -7.171 -0.099 12.982 1.00 93.56 87 LEU A N 1
ATOM 728 C CA . LEU A 1 87 ? -7.854 0.469 11.823 1.00 93.56 87 LEU A CA 1
ATOM 729 C C . LEU A 1 87 ? -8.916 -0.501 11.275 1.00 93.56 87 LEU A C 1
ATOM 731 O O . LEU A 1 87 ? -8.674 -1.711 11.191 1.00 93.56 87 LEU A O 1
ATOM 735 N N . PRO A 1 88 ? -10.095 0.010 10.884 1.00 92.75 88 PRO A N 1
ATOM 736 C CA . PRO A 1 88 ? -11.051 -0.749 10.095 1.00 92.75 88 PRO A CA 1
ATOM 737 C C . PRO A 1 88 ? -10.642 -0.787 8.620 1.00 92.75 88 PRO A C 1
ATOM 739 O O . PRO A 1 88 ? -10.004 0.138 8.119 1.00 92.75 88 PRO A O 1
ATOM 742 N N . TYR A 1 89 ? -11.084 -1.826 7.916 1.00 88.81 89 TYR A N 1
ATOM 743 C CA . TYR A 1 89 ? -10.836 -2.009 6.485 1.00 88.81 89 TYR A CA 1
ATOM 744 C C . TYR A 1 89 ? -12.130 -2.375 5.759 1.00 88.81 89 TYR A C 1
ATOM 746 O O . TYR A 1 89 ? -13.047 -2.931 6.363 1.00 88.81 89 TYR A O 1
ATOM 754 N N . PHE A 1 90 ? -12.222 -2.054 4.469 1.00 85.44 90 PHE A N 1
ATOM 755 C CA . PHE A 1 90 ? -13.284 -2.578 3.612 1.00 85.44 90 PHE A CA 1
ATOM 756 C C . PHE A 1 90 ? -12.755 -3.779 2.835 1.00 85.44 90 PHE A C 1
ATOM 758 O O . PHE A 1 90 ? -11.734 -3.666 2.158 1.00 85.44 90 PHE A O 1
ATOM 765 N N . LYS A 1 91 ? -13.468 -4.902 2.887 1.00 77.44 91 LYS A N 1
ATOM 766 C CA . LYS A 1 91 ? -13.159 -6.070 2.067 1.00 77.44 91 LYS A CA 1
ATOM 767 C C . LYS A 1 91 ? -13.486 -5.765 0.614 1.00 77.44 91 LYS A C 1
ATOM 769 O O . LYS A 1 91 ? -14.621 -5.425 0.308 1.00 77.44 91 LYS A O 1
ATOM 774 N N . GLU A 1 92 ? -12.477 -5.898 -0.244 1.00 66.56 92 GLU A N 1
ATOM 775 C CA . GLU A 1 92 ? -12.533 -5.857 -1.710 1.00 66.56 92 GLU A CA 1
ATOM 776 C C . GLU A 1 92 ? -13.773 -5.135 -2.284 1.00 66.56 92 GLU A C 1
ATOM 778 O O . GLU A 1 92 ? -14.741 -5.752 -2.738 1.00 66.56 92 GLU A O 1
ATOM 783 N N . ALA A 1 93 ? -13.748 -3.800 -2.295 1.00 54.22 93 ALA A N 1
ATOM 784 C CA . ALA A 1 93 ? -14.780 -3.019 -2.962 1.00 54.22 93 ALA A CA 1
ATOM 785 C C . ALA A 1 93 ? -14.606 -3.146 -4.485 1.00 54.22 93 ALA A C 1
ATOM 787 O O . ALA A 1 93 ? -14.060 -2.255 -5.133 1.00 54.22 93 ALA A O 1
ATOM 788 N N . LYS A 1 94 ? -15.129 -4.225 -5.089 1.00 52.53 94 LYS A N 1
ATOM 789 C CA . LYS A 1 94 ? -15.151 -4.480 -6.552 1.00 52.53 94 LYS A CA 1
ATOM 790 C C . LYS A 1 94 ? -15.742 -3.337 -7.400 1.00 52.53 94 LYS A C 1
ATOM 792 O O . LYS A 1 94 ? -15.821 -3.453 -8.619 1.00 52.53 94 LYS A O 1
ATOM 797 N N . LYS A 1 95 ? -16.235 -2.266 -6.772 1.00 52.94 95 LYS A N 1
ATOM 798 C CA . LYS A 1 95 ? -16.967 -1.158 -7.393 1.00 52.94 95 LYS A CA 1
ATOM 799 C C . LYS A 1 95 ? -16.318 0.220 -7.251 1.00 52.94 95 LYS A C 1
ATOM 801 O O . LYS A 1 95 ? -16.872 1.153 -7.815 1.00 52.94 95 LYS A O 1
ATOM 806 N N . SER A 1 96 ? -15.186 0.343 -6.555 1.00 53.16 96 SER A N 1
ATOM 807 C CA . SER A 1 96 ? -14.265 1.496 -6.531 1.00 53.16 96 SER A CA 1
ATOM 808 C C . SER A 1 96 ? -13.598 1.516 -5.161 1.00 53.16 96 SER A C 1
ATOM 810 O O . SER A 1 96 ? -14.261 1.782 -4.164 1.00 53.16 96 SER A O 1
ATOM 812 N N . THR A 1 97 ? -12.292 1.273 -5.104 1.00 60.62 97 THR A N 1
ATOM 813 C CA . THR A 1 97 ? -11.472 1.490 -3.900 1.00 60.62 97 THR A CA 1
ATOM 814 C C . THR A 1 97 ? -11.086 2.959 -3.728 1.00 60.62 97 THR A C 1
ATOM 816 O O . THR A 1 97 ? -10.520 3.325 -2.701 1.00 60.62 97 THR A O 1
ATOM 819 N N . HIS A 1 98 ? -11.396 3.817 -4.708 1.00 66.50 98 HIS A N 1
ATOM 820 C CA . HIS A 1 98 ? -11.032 5.226 -4.683 1.00 66.50 98 HIS A CA 1
ATOM 821 C C . HIS A 1 98 ? -11.976 6.009 -3.772 1.00 66.50 98 HIS A C 1
ATOM 823 O O . HIS A 1 98 ? -13.159 6.200 -4.062 1.00 66.50 98 HIS A O 1
ATOM 829 N N . LEU A 1 99 ? -11.421 6.490 -2.668 1.00 73.25 99 LEU A N 1
ATOM 830 C CA . LEU A 1 99 ? -12.046 7.457 -1.780 1.00 73.25 99 LEU A CA 1
ATOM 831 C C . LEU A 1 99 ? -12.066 8.859 -2.407 1.00 73.25 99 LEU A C 1
ATOM 833 O O . LEU A 1 99 ? -13.029 9.606 -2.259 1.00 73.25 99 LEU A O 1
ATOM 837 N N . HIS A 1 100 ? -10.978 9.195 -3.094 1.00 70.38 100 HIS A N 1
ATOM 838 C CA . HIS A 1 100 ? -10.719 10.457 -3.776 1.00 70.38 100 HIS A CA 1
ATOM 839 C C . HIS A 1 100 ? -9.717 10.190 -4.912 1.00 70.38 100 HIS A C 1
ATOM 841 O O . HIS A 1 100 ? -9.146 9.098 -4.987 1.00 70.38 100 HIS A O 1
ATOM 847 N N . TYR A 1 101 ? -9.485 11.168 -5.794 1.00 68.69 101 TYR A N 1
ATOM 848 C CA . TYR A 1 101 ? -8.404 11.094 -6.779 1.00 68.69 101 TYR A CA 1
ATOM 849 C C . TYR A 1 101 ? -7.090 10.691 -6.091 1.00 68.69 101 TYR A C 1
ATOM 851 O O . TYR A 1 101 ? -6.680 11.343 -5.128 1.00 68.69 101 TYR A O 1
ATOM 859 N N . LYS A 1 102 ? -6.497 9.581 -6.557 1.00 65.31 102 LYS A N 1
ATOM 860 C CA . LYS A 1 102 ? -5.267 8.950 -6.036 1.00 65.31 102 LYS A CA 1
ATOM 861 C C . LYS A 1 102 ? -5.298 8.494 -4.566 1.00 65.31 102 LYS A C 1
ATOM 863 O O . LYS A 1 102 ? -4.267 8.121 -4.018 1.00 65.31 102 LYS A O 1
ATOM 868 N N . CYS A 1 103 ? -6.465 8.447 -3.924 1.00 72.31 103 CYS A N 1
ATOM 869 C CA . CYS A 1 103 ? -6.615 7.884 -2.580 1.00 72.31 103 CYS A CA 1
ATOM 870 C C . CYS A 1 103 ? -7.411 6.587 -2.649 1.00 72.31 103 CYS A C 1
ATOM 872 O O . CYS A 1 103 ? -8.625 6.628 -2.858 1.00 72.31 103 CYS A O 1
ATOM 874 N N . LYS A 1 104 ? -6.746 5.452 -2.429 1.00 74.94 104 LYS A N 1
ATOM 875 C CA . LYS A 1 104 ? -7.382 4.134 -2.392 1.00 74.94 104 LYS A CA 1
ATOM 876 C C . LYS A 1 104 ? -7.441 3.572 -0.981 1.00 74.94 104 LYS A C 1
ATOM 878 O O . LYS A 1 104 ? -6.527 3.763 -0.182 1.00 74.94 104 LYS A O 1
ATOM 883 N N . LEU A 1 105 ? -8.536 2.884 -0.685 1.00 78.50 105 LEU A N 1
ATOM 884 C CA . LEU A 1 105 ? -8.666 2.072 0.515 1.00 78.50 105 LEU A CA 1
ATOM 885 C C . LEU A 1 105 ? -7.924 0.757 0.298 1.00 78.50 105 LEU A C 1
ATOM 887 O O . LEU A 1 105 ? -8.112 0.107 -0.728 1.00 78.50 105 LEU A O 1
ATOM 891 N N . TYR A 1 106 ? -7.092 0.393 1.267 1.00 76.88 106 TYR A N 1
ATOM 892 C CA . TYR A 1 106 ? -6.234 -0.779 1.191 1.00 76.88 106 TYR A CA 1
ATOM 893 C C . TYR A 1 106 ? -6.414 -1.632 2.438 1.00 76.88 106 TYR A C 1
ATOM 895 O O . TYR A 1 106 ? -6.250 -1.129 3.554 1.00 76.88 106 TYR A O 1
ATOM 903 N N . ASP A 1 107 ? -6.769 -2.901 2.254 1.00 82.31 107 ASP A N 1
ATOM 904 C CA . ASP A 1 107 ? -6.940 -3.844 3.353 1.00 82.31 107 ASP A CA 1
ATOM 905 C C . ASP A 1 107 ? -5.612 -4.548 3.641 1.00 82.31 107 ASP A C 1
ATOM 907 O O . ASP A 1 107 ? -5.235 -5.520 2.989 1.00 82.31 107 ASP A O 1
ATOM 911 N N . TYR A 1 108 ? -4.890 -4.062 4.652 1.00 77.38 108 TYR A N 1
ATOM 912 C CA . TYR A 1 108 ? -3.627 -4.674 5.066 1.00 77.38 108 TYR A CA 1
ATOM 913 C C . TYR A 1 108 ? -3.797 -6.055 5.703 1.00 77.38 108 TYR A C 1
ATOM 915 O O . TYR A 1 108 ? -2.788 -6.714 5.931 1.00 77.38 108 TYR A O 1
ATOM 923 N N . THR A 1 109 ? -5.021 -6.491 6.009 1.00 78.19 109 THR A N 1
ATOM 924 C CA . THR A 1 109 ? -5.285 -7.842 6.526 1.00 78.19 109 THR A CA 1
ATOM 925 C C . THR A 1 109 ? -5.476 -8.875 5.415 1.00 78.19 109 THR A C 1
ATOM 927 O O . THR A 1 109 ? -5.439 -10.078 5.682 1.00 78.19 109 THR A O 1
ATOM 930 N N . ASP A 1 110 ? -5.634 -8.421 4.168 1.00 77.19 110 ASP A N 1
ATOM 931 C CA . ASP A 1 110 ? -5.786 -9.264 2.989 1.00 77.19 110 ASP A CA 1
ATOM 932 C C . ASP A 1 110 ? -4.422 -9.531 2.333 1.00 77.19 110 ASP A C 1
ATOM 934 O O . ASP A 1 110 ? -3.830 -8.654 1.697 1.00 77.19 110 ASP A O 1
ATOM 938 N N . ALA A 1 111 ? -3.921 -10.761 2.497 1.00 65.94 111 ALA A N 1
ATOM 939 C CA . ALA A 1 111 ? -2.652 -11.227 1.932 1.00 65.94 111 ALA A CA 1
ATOM 940 C C . ALA A 1 111 ? -2.579 -11.076 0.410 1.00 65.94 111 ALA A C 1
ATOM 942 O O . ALA A 1 111 ? -1.537 -10.705 -0.125 1.00 65.94 111 ALA A O 1
ATOM 943 N N . GLU A 1 112 ? -3.686 -11.277 -0.305 1.00 64.19 112 GLU A N 1
ATOM 944 C CA . GLU A 1 112 ? -3.689 -11.182 -1.767 1.00 64.19 112 GLU A CA 1
ATOM 945 C C . GLU A 1 112 ? -3.541 -9.736 -2.256 1.00 64.19 112 GLU A C 1
ATOM 947 O O . GLU A 1 112 ? -3.001 -9.497 -3.342 1.00 64.19 112 GLU A O 1
ATOM 952 N N . GLN A 1 113 ? -3.992 -8.758 -1.461 1.00 62.66 113 GLN A N 1
ATOM 953 C CA . GLN A 1 113 ? -3.820 -7.344 -1.789 1.00 62.66 113 GLN A CA 1
ATOM 954 C C . GLN A 1 113 ? -2.367 -6.895 -1.618 1.00 62.66 113 GLN A C 1
ATOM 956 O O . GLN A 1 113 ? -1.916 -6.086 -2.433 1.00 62.66 113 GLN A O 1
ATOM 961 N N . HIS A 1 114 ? -1.635 -7.424 -0.624 1.00 60.00 114 HIS A N 1
ATOM 962 C CA . HIS A 1 114 ? -0.276 -6.974 -0.284 1.00 60.00 114 HIS A CA 1
ATOM 963 C C . HIS A 1 114 ? 0.889 -7.838 -0.750 1.00 60.00 114 HIS A C 1
ATOM 965 O O . HIS A 1 114 ? 1.983 -7.300 -0.926 1.00 60.00 114 HIS A O 1
ATOM 971 N N . ASP A 1 115 ? 0.684 -9.128 -0.998 1.00 56.97 115 ASP A N 1
ATOM 972 C CA . ASP A 1 115 ? 1.726 -9.988 -1.568 1.00 56.97 115 ASP A CA 1
ATOM 973 C C . ASP A 1 115 ? 1.776 -9.881 -3.100 1.00 56.97 115 ASP A C 1
ATOM 975 O O . ASP A 1 115 ? 2.840 -10.017 -3.712 1.00 56.97 115 ASP A O 1
ATOM 979 N N . GLY A 1 116 ? 0.642 -9.569 -3.738 1.00 56.16 116 GLY A N 1
ATOM 980 C CA . GLY A 1 116 ? 0.607 -9.227 -5.154 1.00 56.16 116 GLY A CA 1
ATOM 981 C C . GLY A 1 116 ? 1.306 -7.889 -5.385 1.00 56.16 116 GLY A C 1
ATOM 982 O O . GLY A 1 116 ? 0.960 -6.897 -4.748 1.00 56.16 116 GLY A O 1
ATOM 983 N N . ILE A 1 117 ? 2.262 -7.825 -6.320 1.00 56.03 117 ILE A N 1
ATOM 984 C CA . ILE A 1 117 ? 2.848 -6.566 -6.821 1.00 56.03 117 ILE A CA 1
ATOM 985 C C . ILE A 1 117 ? 1.759 -5.804 -7.598 1.00 56.03 117 ILE A C 1
ATOM 987 O O . ILE A 1 117 ? 1.777 -5.721 -8.828 1.00 56.03 117 ILE A O 1
ATOM 991 N N . ARG A 1 118 ? 0.728 -5.331 -6.898 1.00 58.31 118 ARG A N 1
ATOM 992 C CA . ARG A 1 118 ? -0.313 -4.467 -7.448 1.00 58.31 118 ARG A CA 1
ATOM 993 C C . ARG A 1 118 ? 0.241 -3.062 -7.574 1.00 58.31 118 ARG A C 1
ATOM 995 O O . ARG A 1 118 ? 0.096 -2.484 -8.634 1.00 58.31 118 ARG A O 1
ATOM 1002 N N . LEU A 1 119 ? 0.964 -2.596 -6.555 1.00 57.38 119 LEU A N 1
ATOM 1003 C CA . LEU A 1 119 ? 1.653 -1.309 -6.524 1.00 57.38 119 LEU A CA 1
ATOM 1004 C C . LEU A 1 119 ? 3.104 -1.475 -6.977 1.00 57.38 119 LEU A C 1
ATOM 1006 O O . LEU A 1 119 ? 3.847 -2.262 -6.387 1.00 57.38 119 LEU A O 1
ATOM 1010 N N . ILE A 1 120 ? 3.513 -0.729 -8.001 1.00 62.81 120 ILE A N 1
ATOM 1011 C CA . ILE A 1 120 ? 4.884 -0.738 -8.522 1.00 62.81 120 ILE A CA 1
ATOM 1012 C C . ILE A 1 120 ? 5.571 0.571 -8.111 1.00 62.81 120 ILE A C 1
ATOM 1014 O O . ILE A 1 120 ? 5.406 1.594 -8.774 1.00 62.81 120 ILE A O 1
ATOM 1018 N N . PRO A 1 121 ? 6.293 0.585 -6.971 1.00 59.00 121 PRO A N 1
ATOM 1019 C CA . PRO A 1 121 ? 6.913 1.804 -6.471 1.00 59.00 121 PRO A CA 1
ATOM 1020 C C . PRO A 1 121 ? 8.197 2.135 -7.234 1.00 59.00 121 PRO A C 1
ATOM 1022 O O . PRO A 1 121 ? 9.237 1.534 -6.972 1.00 59.00 121 PRO A O 1
ATOM 1025 N N . CYS A 1 122 ? 8.161 3.161 -8.084 1.00 57.94 122 CYS A N 1
ATOM 1026 C CA . CYS A 1 122 ? 9.363 3.761 -8.657 1.00 57.94 122 CYS A CA 1
ATOM 1027 C C . CYS A 1 122 ? 9.630 5.129 -8.006 1.00 57.94 122 CYS A C 1
ATOM 1029 O O . CYS A 1 122 ? 8.800 6.027 -8.109 1.00 57.94 122 CYS A O 1
ATOM 1031 N N . PRO A 1 123 ? 10.756 5.319 -7.304 1.00 54.53 123 PRO A N 1
ATOM 1032 C CA . PRO A 1 123 ? 11.153 6.614 -6.759 1.00 54.53 123 PRO A CA 1
ATOM 1033 C C . PRO A 1 123 ? 11.154 7.714 -7.822 1.00 54.53 123 PRO A C 1
ATOM 1035 O O . PRO A 1 123 ? 11.509 7.470 -8.971 1.00 54.53 123 PRO A O 1
ATOM 1038 N N . GLY A 1 124 ? 10.703 8.908 -7.434 1.00 53.84 124 GLY A N 1
ATOM 1039 C CA . GLY A 1 124 ? 10.552 10.054 -8.338 1.00 53.84 124 GLY A CA 1
ATOM 1040 C C . GLY A 1 124 ? 9.375 9.960 -9.316 1.00 53.84 124 GLY A C 1
ATOM 1041 O O . GLY A 1 124 ? 9.106 10.924 -10.024 1.00 53.84 124 GLY A O 1
ATOM 1042 N N . ARG A 1 125 ? 8.648 8.838 -9.351 1.00 62.41 125 ARG A N 1
ATOM 1043 C CA . ARG A 1 125 ? 7.538 8.604 -10.279 1.00 62.41 125 ARG A CA 1
ATOM 1044 C C . ARG A 1 125 ? 6.280 8.183 -9.538 1.00 62.41 125 ARG A C 1
ATOM 1046 O O . ARG A 1 125 ? 6.329 7.711 -8.398 1.00 62.41 125 ARG A O 1
ATOM 1053 N N . GLU A 1 126 ? 5.138 8.373 -10.180 1.00 53.53 126 GLU A N 1
ATOM 1054 C CA . GLU A 1 126 ? 3.870 7.951 -9.604 1.00 53.53 126 GLU A CA 1
ATOM 1055 C C . GLU A 1 126 ? 3.818 6.428 -9.448 1.00 53.53 126 GLU A C 1
ATOM 1057 O O . GLU A 1 126 ? 4.209 5.665 -10.330 1.00 53.53 126 GLU A O 1
ATOM 1062 N N . THR A 1 127 ? 3.377 5.974 -8.270 1.00 62.62 127 THR A N 1
ATOM 1063 C CA . THR A 1 127 ? 3.169 4.544 -8.029 1.00 62.62 127 THR A CA 1
ATOM 1064 C C . THR A 1 127 ? 1.920 4.115 -8.774 1.00 62.62 127 THR A C 1
ATOM 1066 O O . THR A 1 127 ? 0.816 4.534 -8.432 1.00 62.62 127 THR A O 1
ATOM 1069 N N . GLU A 1 128 ? 2.112 3.257 -9.762 1.00 62.41 128 GLU A N 1
ATOM 1070 C CA . GLU A 1 128 ? 1.040 2.771 -10.616 1.00 62.41 128 GLU A CA 1
ATOM 1071 C C . GLU A 1 128 ? 0.549 1.390 -10.200 1.00 62.41 128 GLU A C 1
ATOM 1073 O O . GLU A 1 128 ? 1.287 0.577 -9.622 1.00 62.41 128 GLU A O 1
ATOM 1078 N N . GLU A 1 129 ? -0.726 1.141 -10.504 1.00 59.16 129 GLU A N 1
ATOM 1079 C CA . GLU A 1 129 ? -1.407 -0.095 -10.148 1.00 59.16 129 GLU A CA 1
ATOM 1080 C C . GLU A 1 129 ? -1.644 -1.018 -11.339 1.00 59.16 129 GLU A C 1
ATOM 1082 O O . GLU A 1 129 ? -2.517 -0.789 -12.173 1.00 59.16 129 GLU A O 1
ATOM 1087 N N . ALA A 1 130 ? -0.929 -2.140 -11.366 1.00 59.91 130 ALA A N 1
ATOM 1088 C CA . ALA A 1 130 ? -1.041 -3.152 -12.414 1.00 59.91 130 ALA A CA 1
ATOM 1089 C C . ALA A 1 130 ? -2.063 -4.258 -12.054 1.00 59.91 130 ALA A C 1
ATOM 1091 O O . ALA A 1 130 ? -1.781 -5.450 -12.199 1.00 59.91 130 ALA A O 1
ATOM 1092 N N . GLU A 1 131 ? -3.247 -3.900 -11.538 1.00 54.25 131 GLU A N 1
ATOM 1093 C CA . GLU A 1 131 ? -4.216 -4.854 -10.951 1.00 54.25 131 GLU A CA 1
ATOM 1094 C C . GLU A 1 131 ? -4.728 -5.942 -11.914 1.00 54.25 131 GLU A C 1
ATOM 1096 O O . GLU A 1 131 ? -5.113 -7.016 -11.458 1.00 54.25 131 GLU A O 1
ATOM 1101 N N . SER A 1 132 ? -4.715 -5.710 -13.232 1.00 59.66 132 SER A N 1
ATOM 1102 C CA . SER A 1 132 ? -5.272 -6.650 -14.223 1.00 59.66 132 SER A CA 1
ATOM 1103 C C . SER A 1 132 ? -4.224 -7.414 -15.042 1.00 59.66 132 SER A C 1
ATOM 1105 O O . SER A 1 132 ? -4.592 -8.143 -15.964 1.00 59.66 132 SER A O 1
ATOM 1107 N N . VAL A 1 133 ? -2.934 -7.260 -14.740 1.00 66.88 133 VAL A N 1
ATOM 1108 C CA . VAL A 1 133 ? -1.869 -7.849 -15.561 1.00 66.88 133 VAL A CA 1
ATOM 1109 C C . VAL A 1 133 ? -1.572 -9.274 -15.080 1.00 66.88 133 VAL A C 1
ATOM 1111 O O . VAL A 1 133 ? -1.106 -9.424 -13.943 1.00 66.88 133 VAL A O 1
ATOM 1114 N N . PRO A 1 134 ? -1.806 -10.324 -15.896 1.00 70.81 134 PRO A N 1
ATOM 1115 C CA . PRO A 1 134 ? -1.472 -11.693 -15.518 1.00 70.81 134 PRO A CA 1
ATOM 1116 C C . PRO A 1 134 ? 0.040 -11.845 -15.342 1.00 70.81 134 PRO A C 1
ATOM 1118 O O . PRO A 1 134 ? 0.830 -11.166 -15.999 1.00 70.81 134 PRO A O 1
ATOM 1121 N N . GLU A 1 135 ? 0.459 -12.743 -14.458 1.00 69.31 135 GLU A N 1
ATOM 1122 C CA . GLU A 1 135 ? 1.879 -13.033 -14.292 1.00 69.31 135 GLU A CA 1
ATOM 1123 C C . GLU A 1 135 ? 2.416 -13.864 -15.455 1.00 69.31 135 GLU A C 1
ATOM 1125 O O . GLU A 1 135 ? 1.757 -14.786 -15.938 1.00 69.31 135 GLU A O 1
ATOM 1130 N N . ARG A 1 136 ? 3.643 -13.552 -15.873 1.00 77.62 136 ARG A N 1
ATOM 1131 C CA . ARG A 1 136 ? 4.396 -14.345 -16.839 1.00 77.62 136 ARG A CA 1
ATOM 1132 C C . ARG A 1 136 ? 5.543 -15.044 -16.116 1.00 77.62 136 ARG A C 1
ATOM 1134 O O . ARG A 1 136 ? 6.392 -14.384 -15.517 1.00 77.62 136 ARG A O 1
ATOM 1141 N N . GLU A 1 137 ? 5.539 -16.375 -16.161 1.00 72.50 137 GLU A N 1
ATOM 1142 C CA . GLU A 1 137 ? 6.590 -17.216 -15.564 1.00 72.50 137 GLU A CA 1
ATOM 1143 C C . GLU A 1 137 ? 7.888 -17.193 -16.383 1.00 72.50 137 GLU A C 1
ATOM 1145 O O . GLU A 1 137 ? 8.977 -17.359 -15.839 1.00 72.50 137 GLU A O 1
ATOM 1150 N N . GLU A 1 138 ? 7.779 -16.987 -17.696 1.00 83.88 138 GLU A N 1
ATOM 1151 C CA . GLU A 1 138 ? 8.932 -16.881 -18.586 1.00 83.88 138 GLU A CA 1
ATOM 1152 C C . GLU A 1 138 ? 9.687 -15.575 -18.348 1.00 83.88 138 GLU A C 1
ATOM 1154 O O . GLU A 1 138 ? 9.071 -14.515 -18.257 1.00 83.88 138 GLU A O 1
ATOM 1159 N N . HIS A 1 139 ? 11.016 -15.653 -18.304 1.00 86.56 139 HIS A N 1
ATOM 1160 C CA . HIS A 1 139 ? 11.882 -14.482 -18.207 1.00 86.56 139 HIS A CA 1
ATOM 1161 C C . HIS A 1 139 ? 11.649 -13.529 -19.385 1.00 86.56 139 HIS A C 1
ATOM 1163 O O . HIS A 1 139 ? 11.759 -13.932 -20.546 1.00 86.56 139 HIS A O 1
ATOM 1169 N N . ILE A 1 140 ? 11.374 -12.268 -19.071 1.00 88.38 140 ILE A N 1
ATOM 1170 C CA . ILE A 1 140 ? 11.166 -11.195 -20.037 1.00 88.38 140 ILE A CA 1
ATOM 1171 C C . ILE A 1 140 ? 12.496 -10.492 -20.262 1.00 88.38 140 ILE A C 1
ATOM 1173 O O . ILE A 1 140 ? 13.079 -9.919 -19.343 1.00 88.38 140 ILE A O 1
ATOM 1177 N N . ASP A 1 141 ? 12.982 -10.531 -21.499 1.00 86.75 141 ASP A N 1
ATOM 1178 C CA . ASP A 1 141 ? 14.209 -9.826 -21.850 1.00 86.75 141 ASP A CA 1
ATOM 1179 C C . ASP A 1 141 ? 13.943 -8.327 -22.024 1.00 86.75 141 ASP A C 1
ATOM 1181 O O . ASP A 1 141 ? 12.930 -7.925 -22.599 1.00 86.75 141 ASP A O 1
ATOM 1185 N N . GLN A 1 142 ? 14.886 -7.489 -21.590 1.00 83.56 142 GLN A N 1
ATOM 1186 C CA . GLN A 1 142 ? 14.799 -6.042 -21.793 1.00 83.56 142 GLN A CA 1
ATOM 1187 C C . GLN A 1 142 ? 14.551 -5.694 -23.265 1.00 83.56 142 GLN A C 1
ATOM 1189 O O . GLN A 1 142 ? 13.714 -4.846 -23.559 1.00 83.56 142 GLN A O 1
ATOM 1194 N N . SER A 1 143 ? 15.213 -6.371 -24.206 1.00 83.44 143 SER A N 1
ATOM 1195 C CA . SER A 1 143 ? 15.037 -6.125 -25.640 1.00 83.44 143 SER A CA 1
ATOM 1196 C C . SER A 1 143 ? 13.618 -6.416 -26.138 1.00 83.44 143 SER A C 1
ATOM 1198 O O . SER A 1 143 ? 13.155 -5.729 -27.046 1.00 83.44 143 SER A O 1
ATOM 1200 N N . GLU A 1 144 ? 12.902 -7.363 -25.523 1.00 87.75 144 GLU A N 1
ATOM 1201 C CA . GLU A 1 144 ? 11.502 -7.668 -25.839 1.00 87.75 144 GLU A CA 1
ATOM 1202 C C . GLU A 1 144 ? 10.595 -6.498 -25.443 1.00 87.75 144 GLU A C 1
ATOM 1204 O O . GLU A 1 144 ? 9.779 -6.038 -26.241 1.00 87.75 14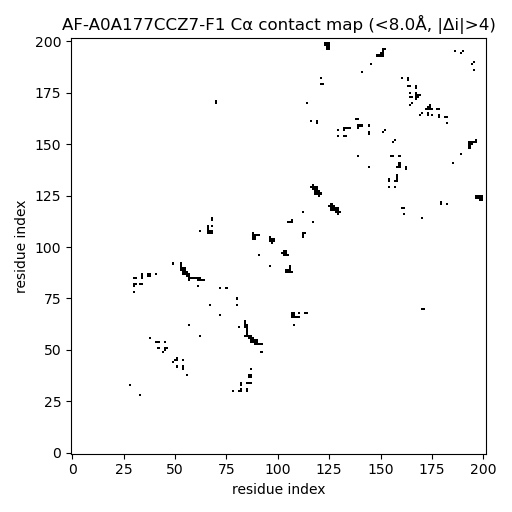4 GLU A O 1
ATOM 1209 N N . VAL A 1 145 ? 10.797 -5.952 -24.240 1.00 84.69 145 VAL A N 1
ATOM 1210 C CA . VAL A 1 145 ? 10.047 -4.788 -23.742 1.00 84.69 145 VAL A CA 1
ATOM 1211 C C . VAL A 1 145 ? 10.357 -3.545 -24.577 1.00 84.69 145 VAL A C 1
ATOM 1213 O O . VAL A 1 145 ? 9.460 -2.763 -24.899 1.00 84.69 145 VAL A O 1
ATOM 1216 N N . LEU A 1 146 ? 11.625 -3.373 -24.968 1.00 82.12 146 LEU A N 1
ATOM 1217 C CA . LEU A 1 146 ? 12.091 -2.250 -25.782 1.00 82.12 146 LEU A CA 1
ATOM 1218 C C . LEU A 1 146 ? 11.596 -2.309 -27.235 1.00 82.12 146 LEU A C 1
ATOM 1220 O O . LEU A 1 146 ? 11.553 -1.264 -27.887 1.00 82.12 146 LEU A O 1
ATOM 1224 N N . ALA A 1 147 ? 11.245 -3.490 -27.749 1.00 85.38 147 ALA A N 1
ATOM 1225 C CA . ALA A 1 147 ? 10.755 -3.673 -29.116 1.00 85.38 147 ALA A CA 1
ATOM 1226 C C . ALA A 1 147 ? 9.287 -3.253 -29.305 1.00 85.38 147 ALA A C 1
ATOM 1228 O O . ALA A 1 147 ? 8.806 -3.206 -30.436 1.00 85.38 147 ALA A O 1
ATOM 1229 N N . GLN A 1 148 ? 8.566 -2.958 -28.222 1.00 82.75 148 GLN A N 1
ATOM 1230 C CA . GLN A 1 148 ? 7.182 -2.502 -28.293 1.00 82.75 148 GLN A CA 1
ATOM 1231 C C . GLN A 1 148 ? 7.075 -1.099 -28.909 1.00 82.75 148 GLN A C 1
ATOM 1233 O O . GLN A 1 148 ? 7.856 -0.206 -28.587 1.00 82.75 148 GLN A O 1
ATOM 1238 N N . GLU A 1 149 ? 6.062 -0.895 -29.754 1.00 79.69 149 GLU A N 1
ATOM 1239 C CA . GLU A 1 149 ? 5.748 0.405 -30.375 1.00 79.69 149 GLU A CA 1
ATOM 1240 C C . GLU A 1 149 ? 4.639 1.176 -29.633 1.00 79.69 149 GLU A C 1
ATOM 1242 O O . GLU A 1 149 ? 4.402 2.346 -29.919 1.00 79.69 149 GLU A O 1
ATOM 1247 N N . LEU A 1 150 ? 3.937 0.524 -28.696 1.00 78.62 150 LEU A N 1
ATOM 1248 C CA . LEU A 1 150 ? 2.859 1.129 -27.901 1.00 78.62 150 LEU A CA 1
ATOM 1249 C C . LEU A 1 150 ? 3.415 2.083 -26.844 1.00 78.62 150 LEU A C 1
ATOM 1251 O O . LEU A 1 150 ? 4.568 1.953 -26.458 1.00 78.62 150 LEU A O 1
ATOM 1255 N N . GLU A 1 151 ? 2.602 2.990 -26.313 1.00 78.31 151 GLU A N 1
ATOM 1256 C CA . GLU A 1 151 ? 3.017 3.800 -25.162 1.00 78.31 151 GLU A CA 1
ATOM 1257 C C . GLU A 1 151 ? 3.349 2.927 -23.940 1.00 78.31 151 GLU A C 1
ATOM 1259 O O . GLU A 1 151 ? 2.961 1.757 -23.857 1.00 78.31 151 GLU A O 1
ATOM 1264 N N . TRP A 1 152 ? 4.141 3.479 -23.027 1.00 79.12 152 TRP A N 1
ATOM 1265 C CA . TRP A 1 152 ? 4.518 2.822 -21.784 1.00 79.12 152 TRP A CA 1
ATOM 1266 C C . TRP A 1 152 ? 3.297 2.508 -20.902 1.00 79.12 152 TRP A C 1
ATOM 1268 O O . TRP A 1 152 ? 2.348 3.286 -20.835 1.00 79.12 152 TRP A O 1
ATOM 1278 N N . GLY A 1 153 ? 3.335 1.372 -20.199 1.00 76.31 153 GLY A N 1
ATOM 1279 C CA . GLY A 1 153 ? 2.248 0.917 -19.322 1.00 76.31 153 GLY A CA 1
ATOM 1280 C C . GLY A 1 153 ? 1.449 -0.264 -19.881 1.00 76.31 153 GLY A C 1
ATOM 1281 O O . GLY A 1 153 ? 0.328 -0.519 -19.441 1.00 76.31 153 GLY A O 1
ATOM 1282 N N . THR A 1 154 ? 2.016 -0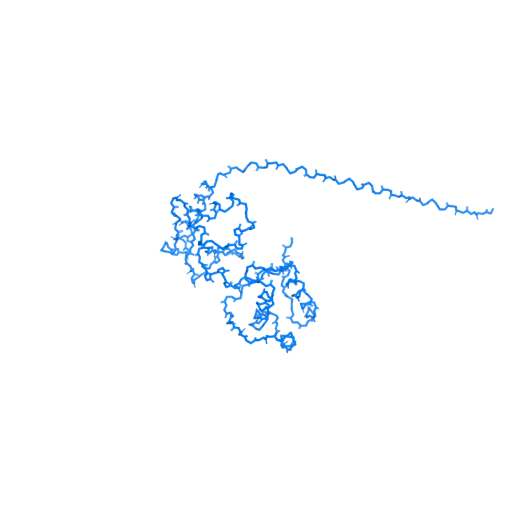.995 -20.841 1.00 84.88 154 THR A N 1
ATOM 1283 C CA . THR A 1 154 ? 1.471 -2.272 -21.323 1.00 84.88 154 THR A CA 1
ATOM 1284 C C . THR A 1 154 ? 1.629 -3.383 -20.282 1.00 84.88 154 THR A C 1
ATOM 1286 O O . THR A 1 154 ? 2.481 -3.314 -19.395 1.00 84.88 154 THR A O 1
ATOM 1289 N N . ASP A 1 155 ? 0.873 -4.472 -20.437 1.00 85.19 155 ASP A N 1
ATOM 1290 C CA . ASP A 1 155 ? 1.032 -5.687 -19.629 1.00 85.19 155 ASP A CA 1
ATOM 1291 C C . ASP A 1 155 ? 2.489 -6.180 -19.590 1.00 85.19 155 ASP A C 1
ATOM 1293 O O . ASP A 1 155 ? 2.971 -6.585 -18.533 1.00 85.19 155 ASP A O 1
ATOM 1297 N N . LEU A 1 156 ? 3.215 -6.104 -20.713 1.00 86.19 156 LEU A N 1
AT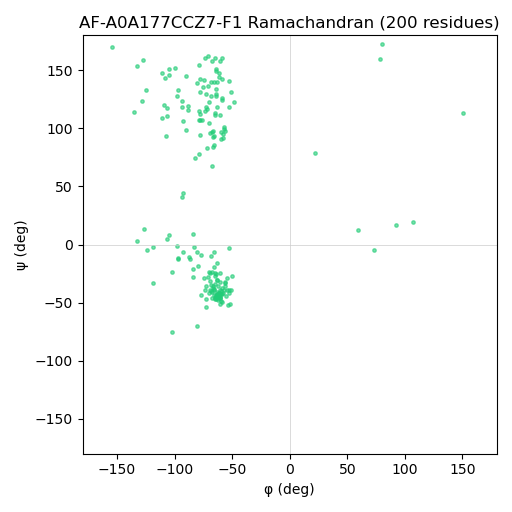OM 1298 C CA . LEU A 1 156 ? 4.611 -6.537 -20.791 1.00 86.19 156 LEU A CA 1
ATOM 1299 C C . LEU A 1 156 ? 5.545 -5.616 -19.992 1.00 86.19 156 LEU A C 1
ATOM 1301 O O . LEU A 1 156 ? 6.444 -6.112 -19.313 1.00 86.19 156 LEU A O 1
ATOM 1305 N N . ASP A 1 157 ? 5.305 -4.300 -20.020 1.00 84.75 157 ASP A N 1
ATOM 1306 C CA . ASP A 1 157 ? 6.063 -3.327 -19.222 1.00 84.75 157 ASP A CA 1
ATOM 1307 C C . ASP A 1 157 ? 5.897 -3.636 -17.720 1.00 84.75 157 ASP A C 1
ATOM 1309 O O . ASP A 1 157 ? 6.875 -3.742 -16.976 1.00 84.75 157 ASP A O 1
ATOM 1313 N N . TRP A 1 158 ? 4.662 -3.891 -17.274 1.00 83.44 158 TRP A N 1
ATOM 1314 C CA . TRP A 1 158 ? 4.374 -4.232 -15.879 1.00 83.44 158 TRP A CA 1
ATOM 1315 C C . TRP A 1 158 ? 4.925 -5.595 -15.461 1.00 83.44 158 TRP A C 1
ATOM 1317 O O . TRP A 1 158 ? 5.446 -5.737 -14.352 1.00 83.44 158 TRP A O 1
ATOM 1327 N N . GLN A 1 159 ? 4.834 -6.607 -16.326 1.00 86.06 159 GLN A N 1
ATOM 1328 C CA . GLN A 1 159 ? 5.409 -7.926 -16.059 1.00 86.06 159 GLN A CA 1
ATOM 1329 C C . GLN A 1 159 ? 6.934 -7.854 -15.935 1.00 86.06 159 GLN A C 1
ATOM 1331 O O . GLN A 1 159 ? 7.493 -8.473 -15.028 1.00 86.06 159 GLN A O 1
ATOM 1336 N N . PHE A 1 160 ? 7.597 -7.067 -16.785 1.00 87.06 160 PHE A N 1
ATOM 1337 C CA . PHE A 1 160 ? 9.037 -6.842 -16.705 1.00 87.06 160 PHE A CA 1
ATOM 1338 C C . PHE A 1 160 ? 9.433 -6.198 -15.374 1.00 87.06 160 PHE A C 1
ATOM 1340 O O . PHE A 1 160 ? 10.276 -6.738 -14.658 1.00 87.06 160 PHE A O 1
ATOM 1347 N N . VAL A 1 161 ? 8.774 -5.102 -14.978 1.00 84.56 161 VAL A N 1
ATOM 1348 C CA . VAL A 1 161 ? 9.088 -4.436 -13.703 1.00 84.56 161 VAL A CA 1
ATOM 1349 C C . VAL A 1 161 ? 8.876 -5.377 -12.511 1.00 84.56 161 VAL A C 1
ATOM 1351 O O . VAL A 1 161 ? 9.696 -5.423 -11.591 1.00 84.56 161 VAL A O 1
ATOM 1354 N N . ARG A 1 162 ? 7.811 -6.188 -12.538 1.00 83.38 162 ARG A N 1
ATOM 1355 C CA . ARG A 1 162 ? 7.556 -7.211 -11.511 1.00 83.38 162 ARG A CA 1
ATOM 1356 C C . ARG A 1 162 ? 8.675 -8.242 -11.422 1.00 83.38 162 ARG A C 1
ATOM 1358 O O . ARG A 1 162 ? 9.058 -8.607 -10.310 1.00 83.38 162 ARG A O 1
ATOM 1365 N N . GLN A 1 163 ? 9.189 -8.715 -12.556 1.00 86.25 163 GLN A N 1
ATOM 1366 C CA . GLN A 1 163 ? 10.299 -9.669 -12.581 1.00 86.25 163 GLN A CA 1
ATOM 1367 C C . GLN A 1 163 ? 11.572 -9.054 -12.009 1.00 86.25 163 GLN A C 1
ATOM 1369 O O . GLN A 1 163 ? 12.159 -9.651 -11.107 1.00 86.25 163 GLN A O 1
ATOM 1374 N N . VAL A 1 164 ? 11.913 -7.825 -12.408 1.00 88.06 164 VAL A N 1
ATOM 1375 C CA . VAL A 1 164 ? 13.041 -7.085 -11.824 1.00 88.06 164 VAL A CA 1
ATOM 1376 C C . VAL A 1 164 ? 12.889 -7.020 -10.302 1.00 88.06 164 VAL A C 1
ATOM 1378 O O . VAL A 1 164 ? 13.774 -7.444 -9.565 1.00 88.06 164 VAL A O 1
ATOM 1381 N N . TYR A 1 165 ? 11.743 -6.582 -9.776 1.00 84.56 165 TYR A N 1
ATOM 1382 C CA . TYR A 1 165 ? 11.582 -6.450 -8.322 1.00 84.56 165 TYR A CA 1
ATOM 1383 C C . TYR A 1 165 ? 11.706 -7.786 -7.578 1.00 84.56 165 TYR A C 1
ATOM 1385 O O . TYR A 1 165 ? 12.298 -7.830 -6.494 1.00 84.56 165 TYR A O 1
ATOM 1393 N N . ARG A 1 166 ? 11.228 -8.887 -8.167 1.00 82.88 166 ARG A N 1
ATOM 1394 C CA . ARG A 1 166 ? 11.396 -10.244 -7.620 1.00 82.88 166 ARG A CA 1
ATOM 1395 C C . ARG A 1 166 ? 12.851 -10.694 -7.601 1.00 82.88 166 ARG A C 1
ATOM 1397 O O . ARG A 1 166 ? 13.296 -11.225 -6.587 1.00 82.88 166 ARG A O 1
ATOM 1404 N N . GLU A 1 167 ? 13.612 -10.442 -8.662 1.00 87.50 167 GLU A N 1
ATOM 1405 C CA . GLU A 1 167 ? 15.055 -10.734 -8.713 1.00 87.50 167 GLU A CA 1
ATOM 1406 C C . GLU A 1 167 ? 15.835 -9.974 -7.631 1.00 87.50 167 GLU A C 1
ATOM 1408 O O . GLU A 1 167 ? 16.803 -10.473 -7.040 1.00 87.50 167 GLU A O 1
ATOM 1413 N N . PHE A 1 168 ? 15.361 -8.775 -7.297 1.00 87.19 168 PHE A N 1
ATOM 1414 C CA . PHE A 1 168 ? 15.893 -7.981 -6.198 1.00 87.19 168 PHE A CA 1
ATOM 1415 C C . PHE A 1 168 ? 15.313 -8.342 -4.826 1.00 87.19 168 PHE A C 1
ATOM 1417 O O . PHE A 1 168 ? 15.640 -7.684 -3.844 1.00 87.19 168 PHE A O 1
ATOM 1424 N N . GLY A 1 169 ? 14.548 -9.429 -4.709 1.00 78.44 169 GLY A N 1
ATOM 1425 C CA . GLY A 1 169 ? 14.122 -10.006 -3.434 1.00 78.44 169 GLY A CA 1
ATOM 1426 C C . GLY A 1 169 ? 12.780 -9.500 -2.913 1.00 78.44 169 GLY A C 1
ATOM 1427 O O . GLY A 1 169 ? 12.500 -9.677 -1.730 1.00 78.44 169 GLY A O 1
ATOM 1428 N N . TRP A 1 170 ? 11.955 -8.869 -3.750 1.00 75.88 170 TRP A N 1
ATOM 1429 C CA . TRP A 1 170 ? 10.563 -8.579 -3.399 1.00 75.88 170 TRP A CA 1
ATOM 1430 C C . TRP A 1 170 ? 9.759 -9.879 -3.181 1.00 75.88 170 TRP A C 1
ATOM 1432 O O . TRP A 1 170 ? 9.913 -10.806 -3.979 1.00 75.88 170 TRP A O 1
ATOM 1442 N N . PRO A 1 171 ? 8.866 -9.959 -2.172 1.00 65.50 171 PRO A N 1
ATOM 1443 C CA . PRO A 1 171 ? 8.526 -8.903 -1.209 1.00 65.50 171 PRO A CA 1
ATOM 1444 C C . PRO A 1 171 ? 9.472 -8.811 -0.001 1.00 65.50 171 PRO A C 1
ATOM 1446 O O . PRO A 1 171 ? 9.548 -7.755 0.621 1.00 65.50 171 PRO A O 1
ATOM 1449 N N . ASP A 1 172 ? 10.209 -9.872 0.330 1.00 71.00 172 ASP A N 1
ATOM 1450 C CA . ASP A 1 172 ? 10.889 -10.018 1.625 1.00 71.00 172 ASP A CA 1
ATOM 1451 C C . ASP A 1 172 ? 12.230 -9.270 1.742 1.00 71.00 172 ASP A C 1
ATOM 1453 O O . ASP A 1 172 ? 12.381 -8.288 2.478 1.00 71.00 172 ASP A O 1
ATOM 1457 N N . ALA A 1 173 ? 13.248 -9.743 1.026 1.00 78.62 173 ALA A N 1
ATOM 1458 C CA . ALA A 1 173 ? 14.616 -9.230 1.072 1.00 78.62 173 ALA A CA 1
ATOM 1459 C C . ALA A 1 173 ? 14.861 -8.173 -0.017 1.00 78.62 173 ALA A C 1
ATOM 1461 O O . ALA A 1 173 ? 15.914 -8.168 -0.656 1.00 78.62 173 ALA A O 1
ATOM 1462 N N . PHE A 1 174 ? 13.876 -7.296 -0.237 1.00 80.81 174 PHE A N 1
ATOM 1463 C CA . PHE A 1 174 ? 13.873 -6.366 -1.360 1.00 80.81 174 PHE A CA 1
ATOM 1464 C C . PHE A 1 174 ? 15.008 -5.337 -1.281 1.00 80.81 174 PHE A C 1
ATOM 1466 O O . PHE A 1 174 ? 15.006 -4.447 -0.424 1.00 80.81 174 PHE A O 1
ATOM 1473 N N . ARG A 1 175 ? 15.952 -5.435 -2.219 1.00 81.81 175 ARG A N 1
ATOM 1474 C CA . ARG A 1 175 ? 17.043 -4.483 -2.459 1.00 81.81 175 ARG A CA 1
ATOM 1475 C C . ARG A 1 175 ? 16.528 -3.316 -3.298 1.00 81.81 175 ARG A C 1
ATOM 1477 O O . ARG A 1 175 ? 16.794 -3.224 -4.495 1.00 81.81 175 ARG A O 1
ATOM 1484 N N . ARG A 1 176 ? 15.756 -2.440 -2.650 1.00 76.56 176 ARG A N 1
ATOM 1485 C CA . ARG A 1 176 ? 15.035 -1.328 -3.287 1.00 76.56 176 ARG A CA 1
ATOM 1486 C C . ARG A 1 176 ? 15.939 -0.459 -4.154 1.00 76.56 176 ARG A C 1
ATOM 1488 O O . ARG A 1 176 ? 15.610 -0.223 -5.305 1.00 76.56 176 ARG A O 1
ATOM 1495 N N . GLU A 1 177 ? 17.060 0.009 -3.621 1.00 79.31 177 GLU A N 1
ATOM 1496 C CA . GLU A 1 177 ? 17.927 0.964 -4.317 1.00 79.31 177 GLU A CA 1
ATOM 1497 C C . GLU A 1 177 ? 18.543 0.355 -5.584 1.00 79.31 177 GLU A C 1
ATOM 1499 O O . GLU A 1 177 ? 18.727 1.051 -6.575 1.00 79.31 177 GLU A O 1
ATOM 1504 N N . GLU A 1 178 ? 18.847 -0.946 -5.576 1.00 85.69 178 GLU A N 1
ATOM 1505 C CA . GLU A 1 178 ? 19.351 -1.650 -6.760 1.00 85.69 178 GLU A CA 1
ATOM 1506 C C . GLU A 1 178 ? 18.250 -1.868 -7.798 1.00 85.69 178 GLU A C 1
ATOM 1508 O O . GLU A 1 178 ? 18.452 -1.561 -8.970 1.00 85.69 178 GLU A O 1
ATOM 1513 N N . ALA A 1 179 ? 17.079 -2.337 -7.359 1.00 84.62 179 ALA A N 1
ATOM 1514 C CA . ALA A 1 179 ? 15.935 -2.573 -8.234 1.00 84.62 179 ALA A CA 1
ATOM 1515 C C . ALA A 1 179 ? 15.482 -1.289 -8.938 1.00 84.62 179 ALA A C 1
ATOM 1517 O O . ALA A 1 179 ? 15.191 -1.294 -10.130 1.00 84.62 179 ALA A O 1
ATOM 1518 N N . VAL A 1 180 ? 15.449 -0.183 -8.195 1.00 80.69 180 VAL A N 1
ATOM 1519 C CA . VAL A 1 180 ? 15.064 1.131 -8.708 1.00 80.69 180 VAL A CA 1
ATOM 1520 C C . VAL A 1 180 ? 16.053 1.620 -9.750 1.00 80.69 180 VAL A C 1
ATOM 1522 O O . VAL A 1 180 ? 15.612 2.011 -10.821 1.00 80.69 180 VAL A O 1
ATOM 1525 N N . ARG A 1 181 ? 17.363 1.528 -9.491 1.00 83.75 181 ARG A N 1
ATOM 1526 C CA . ARG A 1 181 ? 18.380 1.926 -10.475 1.00 83.75 181 ARG A CA 1
ATOM 1527 C C . ARG A 1 181 ? 18.241 1.163 -11.789 1.00 83.75 181 ARG A C 1
ATOM 1529 O O . ARG A 1 181 ? 18.311 1.772 -12.843 1.00 83.75 181 ARG A O 1
ATOM 1536 N N . VAL A 1 182 ? 17.980 -0.146 -11.735 1.00 86.81 182 VAL A N 1
ATOM 1537 C CA . VAL A 1 182 ? 17.760 -0.950 -12.951 1.00 86.81 182 VAL A CA 1
ATOM 1538 C C . VAL A 1 182 ? 16.550 -0.451 -13.741 1.00 86.81 182 VAL A C 1
ATOM 1540 O O . VAL A 1 182 ? 16.616 -0.373 -14.965 1.00 86.81 182 VAL A O 1
ATOM 1543 N N . ILE A 1 183 ? 15.458 -0.099 -13.059 1.00 84.12 183 ILE A N 1
ATOM 1544 C CA . ILE A 1 183 ? 14.274 0.462 -13.716 1.00 84.12 183 ILE A CA 1
ATOM 1545 C C . ILE A 1 183 ? 14.544 1.875 -14.241 1.00 84.12 183 ILE A C 1
ATOM 1547 O O . ILE A 1 183 ? 14.153 2.172 -15.360 1.00 84.12 183 ILE A O 1
ATOM 1551 N N . GLU A 1 184 ? 15.237 2.734 -13.498 1.00 80.50 184 GLU A N 1
ATOM 1552 C CA . GLU A 1 184 ? 15.603 4.083 -13.945 1.00 80.50 184 GLU A CA 1
ATOM 1553 C C . GLU A 1 184 ? 16.513 4.050 -15.177 1.00 80.50 184 GLU A C 1
ATOM 1555 O O . GLU A 1 184 ? 16.207 4.717 -16.164 1.00 80.50 184 GLU A O 1
ATOM 1560 N N . ASP A 1 185 ? 17.568 3.230 -15.159 1.00 84.31 185 ASP A N 1
ATOM 1561 C CA . ASP A 1 185 ? 18.474 3.026 -16.293 1.00 84.31 185 ASP A CA 1
ATOM 1562 C C . ASP A 1 185 ? 17.703 2.514 -17.516 1.00 84.31 185 ASP A C 1
ATOM 1564 O O . ASP A 1 185 ? 17.889 2.992 -18.636 1.00 84.31 185 ASP A O 1
ATOM 1568 N N . PHE A 1 186 ? 16.785 1.571 -17.299 1.00 84.06 186 PHE A N 1
ATOM 1569 C CA . PHE A 1 186 ? 15.918 1.046 -18.344 1.00 84.06 186 PHE A CA 1
ATOM 1570 C C . PHE A 1 186 ? 14.966 2.116 -18.909 1.00 84.06 186 PHE A C 1
ATOM 1572 O O . PHE A 1 186 ? 14.834 2.248 -20.126 1.00 84.06 186 PHE A O 1
ATOM 1579 N N . MET A 1 187 ? 14.342 2.926 -18.053 1.00 77.25 187 MET A N 1
ATOM 1580 C CA . MET A 1 187 ? 13.442 4.007 -18.466 1.00 77.25 187 MET A CA 1
ATOM 1581 C C . MET A 1 187 ? 14.196 5.136 -19.181 1.00 77.25 187 MET A C 1
ATOM 1583 O O . MET A 1 187 ? 13.683 5.709 -20.144 1.00 77.25 187 MET A O 1
ATOM 1587 N N . ALA A 1 188 ? 15.435 5.426 -18.777 1.00 79.06 188 ALA A N 1
ATOM 1588 C CA . ALA A 1 188 ? 16.297 6.410 -19.429 1.00 79.06 188 ALA A CA 1
ATOM 1589 C C . ALA A 1 188 ? 16.638 6.021 -20.878 1.00 79.06 188 ALA A C 1
ATOM 1591 O O . ALA A 1 188 ? 16.764 6.898 -21.733 1.00 79.06 188 ALA A O 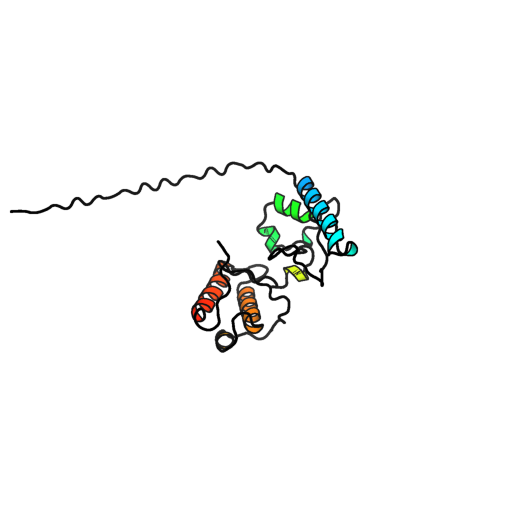1
ATOM 1592 N N . LEU A 1 189 ? 16.707 4.722 -21.196 1.00 76.50 189 LEU A N 1
ATOM 1593 C CA . LEU A 1 189 ? 16.871 4.247 -22.577 1.00 76.50 189 LEU A CA 1
ATOM 1594 C C . LEU A 1 189 ? 15.655 4.559 -23.472 1.00 76.50 189 LEU A C 1
ATOM 1596 O O . LEU A 1 189 ? 15.796 4.542 -24.694 1.00 76.50 189 LEU A O 1
ATOM 1600 N N . LYS A 1 190 ? 14.472 4.835 -22.898 1.00 66.94 190 LYS A N 1
ATOM 1601 C CA . LYS A 1 190 ? 13.191 4.957 -23.624 1.00 66.94 190 LYS A CA 1
ATOM 1602 C C . LYS A 1 190 ? 12.425 6.267 -23.451 1.00 66.94 190 LYS A C 1
ATOM 1604 O O . LYS A 1 190 ? 11.439 6.452 -24.166 1.00 66.94 190 LYS A O 1
ATOM 1609 N N . SER A 1 191 ? 12.889 7.180 -22.594 1.00 56.53 191 SER A N 1
ATOM 1610 C CA . SER A 1 191 ? 12.241 8.474 -22.288 1.00 56.53 191 SER A CA 1
ATOM 1611 C C . SER A 1 191 ? 11.856 9.299 -23.536 1.00 56.53 191 SER A C 1
ATOM 1613 O O . SER A 1 191 ? 10.837 9.981 -23.529 1.00 56.53 191 SER A O 1
ATOM 1615 N N . ASN A 1 192 ? 12.555 9.134 -24.669 1.00 56.81 192 ASN A N 1
ATOM 1616 C CA . ASN A 1 192 ? 12.251 9.853 -25.916 1.00 56.81 192 ASN A CA 1
ATOM 1617 C C . ASN A 1 192 ? 11.309 9.134 -26.914 1.00 56.81 192 ASN A C 1
ATOM 1619 O O . ASN A 1 192 ? 10.974 9.737 -27.933 1.00 56.81 192 ASN A O 1
ATOM 1623 N N . GLU A 1 193 ? 10.902 7.873 -26.697 1.00 61.81 193 GLU A N 1
ATOM 1624 C CA . GLU A 1 193 ? 10.246 7.056 -27.748 1.00 61.81 193 GLU A CA 1
ATOM 1625 C C . GLU A 1 193 ? 8.814 6.581 -27.443 1.00 61.81 193 GLU A C 1
ATOM 1627 O O . GLU A 1 193 ? 8.029 6.451 -28.379 1.00 61.81 193 GLU A O 1
ATOM 1632 N N . ARG A 1 194 ? 8.454 6.298 -26.180 1.00 67.44 194 ARG A N 1
ATOM 1633 C CA . ARG A 1 194 ? 7.174 5.630 -25.827 1.00 67.44 194 ARG A CA 1
ATOM 1634 C C . ARG A 1 194 ? 6.331 6.378 -24.776 1.00 67.44 194 ARG A C 1
ATOM 1636 O O . ARG A 1 194 ? 5.389 5.803 -24.237 1.00 67.44 194 ARG A O 1
ATOM 1643 N N . GLY A 1 195 ? 6.652 7.642 -24.489 1.00 58.47 195 GLY A N 1
ATOM 1644 C CA . GLY A 1 195 ? 6.077 8.383 -23.358 1.00 58.47 195 GLY A CA 1
ATOM 1645 C C . GLY A 1 195 ? 6.733 8.002 -22.024 1.00 58.47 195 GLY A C 1
ATOM 1646 O O . GLY A 1 195 ? 7.389 6.966 -21.914 1.00 58.47 195 GLY A O 1
ATOM 1647 N N . GLU A 1 196 ? 6.604 8.865 -21.018 1.00 60.81 196 GLU A N 1
ATOM 1648 C CA . GLU A 1 196 ? 7.253 8.695 -19.714 1.00 60.81 196 GLU A CA 1
ATOM 1649 C C . GLU A 1 196 ? 6.245 8.242 -18.652 1.00 60.81 196 GLU A C 1
ATOM 1651 O O . GLU A 1 196 ? 5.094 8.670 -18.661 1.00 60.81 196 GLU A O 1
ATOM 1656 N N . TRP A 1 197 ? 6.682 7.407 -17.700 1.00 62.16 197 TRP A N 1
ATOM 1657 C CA . TRP A 1 197 ? 5.974 7.308 -16.419 1.00 62.16 197 TRP A CA 1
ATOM 1658 C C . TRP A 1 197 ? 5.956 8.686 -15.767 1.00 62.16 197 TRP A C 1
ATOM 1660 O O . TRP A 1 197 ? 7.040 9.240 -15.552 1.00 62.16 197 TRP A O 1
ATOM 1670 N N . GLU A 1 198 ? 4.759 9.178 -15.437 1.00 60.16 198 GLU A N 1
ATOM 1671 C CA . GLU A 1 198 ? 4.565 10.489 -14.820 1.00 60.16 198 GLU A CA 1
ATOM 1672 C C . GLU A 1 198 ? 5.465 10.651 -13.589 1.00 60.16 198 GLU A C 1
ATOM 1674 O O . GLU A 1 198 ? 5.561 9.770 -12.725 1.00 60.16 198 GLU A O 1
ATOM 1679 N N . GLU A 1 199 ? 6.160 11.786 -13.532 1.00 59.81 199 GLU A N 1
ATOM 1680 C CA . GLU A 1 199 ? 6.912 12.180 -12.350 1.00 59.81 199 GLU A CA 1
ATOM 1681 C C . GLU A 1 199 ? 5.937 12.455 -11.205 1.00 59.81 199 GLU A C 1
ATOM 1683 O O . GLU A 1 199 ? 4.871 13.044 -11.398 1.00 59.81 199 GLU A O 1
ATOM 1688 N N . ALA A 1 200 ? 6.301 12.033 -9.996 1.00 53.72 200 ALA A N 1
ATOM 1689 C CA . ALA A 1 200 ? 5.523 12.404 -8.827 1.00 53.72 200 ALA A CA 1
ATOM 1690 C C . ALA A 1 200 ? 5.596 13.930 -8.654 1.00 53.72 200 ALA A C 1
ATOM 1692 O O . ALA A 1 200 ? 6.685 14.502 -8.639 1.00 53.72 200 ALA A O 1
ATOM 1693 N N . PHE A 1 201 ? 4.445 14.593 -8.525 1.00 48.28 201 PHE A N 1
ATOM 1694 C CA . PHE A 1 201 ? 4.406 16.024 -8.228 1.00 48.28 201 PHE A CA 1
ATOM 1695 C C . PHE A 1 201 ? 5.089 16.283 -6.873 1.00 48.28 201 PHE A C 1
ATOM 1697 O O . PHE A 1 201 ? 4.573 15.853 -5.839 1.00 48.28 201 PHE A O 1
ATOM 1704 N N . ASN A 1 202 ? 6.251 16.948 -6.904 1.00 39.22 202 ASN A N 1
ATOM 1705 C CA . ASN A 1 202 ? 6.984 17.415 -5.720 1.00 39.22 202 ASN A CA 1
ATOM 1706 C C . ASN A 1 202 ? 6.297 18.617 -5.063 1.00 39.22 202 ASN A C 1
ATOM 1708 O O . ASN A 1 202 ? 5.899 19.547 -5.805 1.00 39.22 202 ASN A O 1
#

Sequence (202 aa):
MTNSELEEDQGRYDEEEEEEEEEEYEPSYSVKELAEIVLDFYKFLATLHYDRSDLHIPPPEGWPLECLPKNVIRKKSSRTIELMRHLPYFKEAKKSTHLHYKCKLYDYTDAEQHDGIRLIPCPGRETEEAESVPEREEHIDQSEVLAQELEWGTDLDWQFVRQVYREFGWPDAFRREEAVRVIEDFMALKSNERGEWEEAFN

Mean predicted aligned error: 14.62 Å

Foldseek 3Di:
DDDDDDPPPPPDPPPPPPPPPPPPDDDPDALVRLLVVQVVVVVVVCVPQAPPVQKAFADPQFADPVLADPLVVVPDDPRVSSSLRGHIAGHDPVPDQDPDVVDGTADRSDCVRPQPPQWQDAPQFDTHGPPPQDADPDQDDLVNVVPDQEAPDDSSNV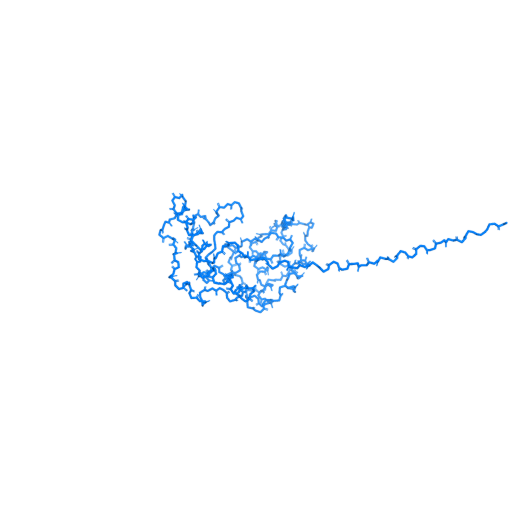NNLVVLQVVCPPPPNGPPVVSNVVVVVSQVVPCPHRHHRHGDDD

Organism: NCBI:txid1460663